Protein AF-0000000085122613 (afdb_homodimer)

Sequ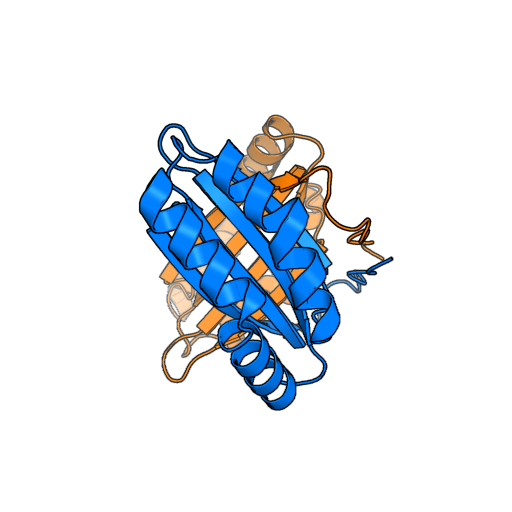ence (224 aa):
MYQLRIYKVNPEKREAFHDRFKNHAMRIMQKYEFSMVAMWESFTEHDLEFIYILDWPDIETMKIQWEAFLADQEWIDIKKKMDLDIGEPVLQVTDRILNPIEYSPISTIQVPMYQLRIYKVNPEKREAFHDRFKNHAMRIMQKYEFSMVAMWESFTEHDLEFIYILDWPDIETMKIQWEAFLADQEWIDIKKKMDLDIGEPVLQVTDRILNPIEYSPISTIQVP

Secondary structure (DSSP, 8-state):
-EEEEEEEE-GGGHHHHHHHIIIIIHHHHHHTT-EEEEEEEEE-SS-EEEEEEEE-S-HHHHHHHHHHHHT-HHHHHHHHHHHHHH---EEEEEEEEEEE-TTS---EEE--/-EEEEEEEE-GGGHHHHHHHIIIIIHHHHHHTT-EEEEEEEEE-SS-EEEEEEEE-S-HHHHHHHHHHHHT-HHHHHHHHHHHHHH---EEEEEEEEEEE-TTS---EEE--

Structure (mmCIF, N/CA/C/O backbone):
data_AF-0000000085122613-model_v1
#
loop_
_entity.id
_entity.type
_entity.pdbx_description
1 polymer 'NIPSNAP family containing protein'
#
loop_
_atom_site.group_PDB
_atom_site.id
_atom_site.type_symbol
_atom_site.label_atom_id
_atom_site.label_alt_id
_atom_site.label_comp_id
_atom_site.label_asym_id
_atom_site.label_entity_id
_atom_site.label_seq_id
_atom_site.pdbx_PDB_ins_code
_atom_site.Cartn_x
_atom_site.Cartn_y
_atom_site.Cartn_z
_atom_site.occupancy
_atom_site.B_iso_or_equiv
_atom_site.auth_seq_id
_atom_site.auth_comp_id
_atom_site.auth_asym_id
_atom_site.auth_atom_id
_atom_site.pdbx_PDB_model_num
ATOM 1 N N . MET A 1 1 ? -12.047 1.688 -9.328 1 93.06 1 MET A N 1
ATOM 2 C CA . MET A 1 1 ? -11.641 1.189 -8.016 1 93.06 1 MET A CA 1
ATOM 3 C C . MET A 1 1 ? -10.32 0.43 -8.109 1 93.06 1 MET A C 1
ATOM 5 O O . MET A 1 1 ? -10.047 -0.219 -9.117 1 93.06 1 MET A O 1
ATOM 9 N N . TYR A 1 2 ? -9.547 0.523 -7.051 1 95.75 2 TYR A N 1
ATOM 10 C CA . TYR A 1 2 ? -8.242 -0.137 -7.039 1 95.75 2 TYR A CA 1
ATOM 11 C C . TYR A 1 2 ? -8.133 -1.108 -5.871 1 95.75 2 TYR A C 1
ATOM 13 O O . TYR A 1 2 ? -8.992 -1.129 -4.988 1 95.75 2 TYR A O 1
ATOM 21 N N . GLN A 1 3 ? -7.168 -1.921 -5.98 1 97.56 3 GLN A N 1
ATOM 22 C CA . GLN A 1 3 ? -6.855 -2.865 -4.914 1 97.56 3 GLN A CA 1
ATOM 23 C C . GLN A 1 3 ? -5.355 -2.891 -4.621 1 97.56 3 GLN A C 1
ATOM 25 O O . GLN A 1 3 ? -4.543 -3.025 -5.539 1 97.56 3 GLN A O 1
ATOM 30 N N . LEU A 1 4 ? -5.016 -2.707 -3.4 1 97.81 4 LEU A N 1
ATOM 31 C CA . LEU A 1 4 ? -3.646 -2.855 -2.914 1 97.81 4 LEU A CA 1
ATOM 32 C C . LEU A 1 4 ? -3.441 -4.227 -2.279 1 97.81 4 LEU A C 1
ATOM 34 O O . LEU A 1 4 ? -4.215 -4.637 -1.41 1 97.81 4 LEU A O 1
ATOM 38 N N . ARG A 1 5 ? -2.406 -4.941 -2.744 1 98.62 5 ARG A N 1
ATOM 39 C CA . ARG A 1 5 ? -2.039 -6.215 -2.133 1 98.62 5 ARG A CA 1
ATOM 40 C C . ARG A 1 5 ? -0.598 -6.184 -1.632 1 98.62 5 ARG A C 1
ATOM 42 O O . ARG A 1 5 ? 0.302 -5.727 -2.34 1 98.62 5 ARG A O 1
ATOM 49 N N . ILE A 1 6 ? -0.451 -6.617 -0.369 1 98.44 6 ILE A N 1
ATOM 50 C CA . ILE A 1 6 ? 0.863 -6.68 0.262 1 98.44 6 ILE A CA 1
ATOM 51 C C . ILE A 1 6 ? 1.146 -8.109 0.722 1 98.44 6 ILE A C 1
ATOM 53 O O . ILE A 1 6 ? 0.405 -8.664 1.536 1 98.4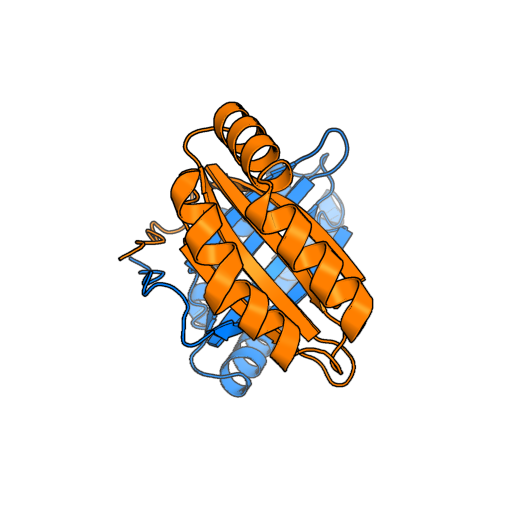4 6 ILE A O 1
ATOM 57 N N . TYR A 1 7 ? 2.223 -8.641 0.199 1 98.69 7 TYR A N 1
ATOM 58 C CA . TYR A 1 7 ? 2.658 -9.992 0.538 1 98.69 7 TYR A CA 1
ATOM 59 C C . TYR A 1 7 ? 3.914 -9.953 1.401 1 98.69 7 TYR A C 1
ATOM 61 O O . TYR A 1 7 ? 4.945 -9.422 0.986 1 98.69 7 TYR A O 1
ATOM 69 N N . LYS A 1 8 ? 3.799 -10.508 2.604 1 98.5 8 LYS A N 1
ATOM 70 C CA . LYS A 1 8 ? 5.035 -10.852 3.301 1 98.5 8 LYS A CA 1
ATOM 71 C C . LYS A 1 8 ? 5.633 -12.141 2.746 1 98.5 8 LYS A C 1
ATOM 73 O O . LYS A 1 8 ? 4.969 -13.18 2.727 1 98.5 8 LYS A O 1
ATOM 78 N N . VAL A 1 9 ? 6.832 -12.039 2.336 1 98.62 9 VAL A N 1
ATOM 79 C CA . VAL A 1 9 ? 7.477 -13.156 1.655 1 98.62 9 VAL A CA 1
ATOM 80 C C . VAL A 1 9 ? 8.688 -13.625 2.463 1 98.62 9 VAL A C 1
ATOM 82 O O . VAL A 1 9 ? 9.445 -12.812 2.992 1 98.62 9 VAL A O 1
ATOM 85 N N . ASN A 1 10 ? 8.797 -14.945 2.645 1 98.19 10 ASN A N 1
ATOM 86 C CA . ASN A 1 10 ? 10.023 -15.5 3.213 1 98.19 10 ASN A CA 1
ATOM 87 C C . ASN A 1 10 ? 11.25 -15.094 2.402 1 98.19 10 ASN A C 1
ATOM 89 O O . ASN A 1 10 ? 11.391 -15.484 1.243 1 98.19 10 ASN A O 1
ATOM 93 N N . PRO A 1 11 ? 12.125 -14.352 3.072 1 97.62 11 PRO A N 1
ATOM 94 C CA . PRO A 1 11 ? 13.266 -13.852 2.309 1 97.62 11 PRO A CA 1
ATOM 95 C C . PRO A 1 11 ? 14.102 -14.969 1.683 1 97.62 11 PRO A C 1
ATOM 97 O O . PRO A 1 11 ? 14.68 -14.781 0.609 1 97.62 11 PRO A O 1
ATOM 100 N N . GLU A 1 12 ? 14.141 -16.109 2.246 1 97.12 12 GLU A N 1
ATOM 101 C CA . GLU A 1 12 ? 14.922 -17.234 1.743 1 97.12 12 GLU A CA 1
ATOM 102 C C . GLU A 1 12 ? 14.312 -17.797 0.463 1 97.12 12 GLU A C 1
ATOM 104 O O . GLU A 1 12 ? 14.961 -18.562 -0.254 1 97.12 12 GLU A O 1
ATOM 109 N N . LYS A 1 13 ? 13.078 -17.453 0.201 1 98.06 13 LYS A N 1
ATOM 110 C CA . LYS A 1 13 ? 12.367 -18 -0.951 1 98.06 13 LYS A CA 1
ATOM 111 C C . LYS A 1 13 ? 12.031 -16.906 -1.962 1 98.06 13 LYS A C 1
ATOM 113 O O . LYS A 1 13 ? 11.109 -17.062 -2.764 1 98.06 13 LYS A O 1
ATOM 118 N N . ARG A 1 14 ? 12.719 -15.805 -1.885 1 97.44 14 ARG A N 1
ATOM 119 C CA . ARG A 1 14 ? 12.477 -14.633 -2.717 1 97.44 14 ARG A CA 1
ATOM 120 C C . ARG A 1 14 ? 12.508 -14.992 -4.195 1 97.44 14 ARG A C 1
ATOM 122 O O . ARG A 1 14 ? 11.586 -14.664 -4.941 1 97.44 14 ARG A O 1
ATOM 129 N N . GLU A 1 15 ? 13.57 -15.656 -4.637 1 97.62 15 GLU A N 1
ATOM 130 C CA . GLU A 1 15 ? 13.742 -15.969 -6.051 1 97.62 15 GLU A CA 1
ATOM 131 C C . GLU A 1 15 ? 12.625 -16.875 -6.559 1 97.62 15 GLU A C 1
ATOM 133 O O . GLU A 1 15 ? 12.07 -16.641 -7.641 1 97.62 15 GLU A O 1
ATOM 138 N N . ALA A 1 16 ? 12.273 -17.875 -5.793 1 98.12 16 ALA A N 1
ATOM 139 C CA . ALA A 1 16 ? 11.203 -18.797 -6.176 1 98.12 16 ALA A CA 1
ATOM 140 C C . ALA A 1 16 ? 9.859 -18.062 -6.258 1 98.12 16 ALA A C 1
ATOM 142 O O . ALA A 1 16 ? 9.062 -18.328 -7.156 1 98.12 16 ALA A O 1
ATOM 143 N N . PHE A 1 17 ? 9.648 -17.188 -5.293 1 98.38 17 PHE A N 1
ATOM 144 C CA . PHE A 1 17 ? 8.422 -16.391 -5.297 1 98.38 17 PHE A CA 1
ATOM 145 C C . PHE A 1 17 ? 8.312 -15.586 -6.582 1 98.38 17 PHE A C 1
ATOM 147 O O . PHE A 1 17 ? 7.277 -15.625 -7.258 1 98.38 17 PHE A O 1
ATOM 154 N N . HIS A 1 18 ? 9.367 -14.859 -6.926 1 98.06 18 HIS A N 1
ATOM 155 C CA . HIS A 1 18 ? 9.328 -14 -8.109 1 98.06 18 HIS A CA 1
ATOM 156 C C . HIS A 1 18 ? 9.219 -14.828 -9.383 1 98.06 18 HIS A C 1
ATOM 158 O O . HIS A 1 18 ? 8.539 -14.422 -10.328 1 98.06 18 HIS A O 1
ATOM 164 N N . ASP A 1 19 ? 9.867 -15.961 -9.414 1 97.75 19 ASP A N 1
ATOM 165 C CA . ASP A 1 19 ? 9.727 -16.844 -10.562 1 97.75 19 ASP A CA 1
ATOM 166 C C . ASP A 1 19 ? 8.273 -17.281 -10.75 1 97.75 19 ASP A C 1
ATOM 168 O O . ASP A 1 19 ? 7.738 -17.219 -11.859 1 97.75 19 ASP A O 1
ATOM 172 N N . ARG A 1 20 ? 7.66 -17.641 -9.672 1 98.25 20 ARG A N 1
ATOM 173 C CA . ARG A 1 20 ? 6.266 -18.062 -9.711 1 98.25 20 ARG A CA 1
ATOM 174 C C . ARG A 1 20 ? 5.359 -16.938 -10.195 1 98.25 20 ARG A C 1
ATOM 176 O O . ARG A 1 20 ? 4.469 -17.156 -11.016 1 98.25 20 ARG A O 1
ATOM 183 N N . PHE A 1 21 ? 5.57 -15.75 -9.703 1 98.06 21 PHE A N 1
ATOM 184 C CA . PHE A 1 21 ? 4.707 -14.633 -10.055 1 98.06 21 PHE A CA 1
ATOM 185 C C . PHE A 1 21 ? 4.938 -14.211 -11.508 1 98.06 21 PHE A C 1
ATOM 187 O O . PHE A 1 21 ? 3.992 -14.125 -12.289 1 98.06 21 PHE A O 1
ATOM 194 N N . LYS A 1 22 ? 6.184 -14.016 -11.875 1 96.88 22 LYS A N 1
ATOM 195 C CA . LYS A 1 22 ? 6.578 -13.508 -13.188 1 96.88 22 LYS A CA 1
ATOM 196 C C . LYS A 1 22 ? 6.188 -14.477 -14.297 1 96.88 22 LYS A C 1
ATOM 198 O O . LYS A 1 22 ? 5.609 -14.07 -15.305 1 96.88 22 LYS A O 1
ATOM 203 N N . ASN A 1 23 ? 6.367 -15.727 -14.055 1 96.88 23 ASN A N 1
ATOM 204 C CA . ASN A 1 23 ? 6.281 -16.688 -15.156 1 96.88 23 ASN A CA 1
ATOM 205 C C . ASN A 1 23 ? 4.953 -17.438 -15.141 1 96.88 23 ASN A C 1
ATOM 207 O O . ASN A 1 23 ? 4.594 -18.094 -16.125 1 96.88 23 ASN A O 1
ATOM 211 N N . HIS A 1 24 ? 4.195 -17.328 -14.031 1 97.5 24 HIS A N 1
ATOM 212 C CA . HIS A 1 24 ? 2.984 -18.141 -13.945 1 97.5 24 HIS A CA 1
ATOM 213 C C . HIS A 1 24 ? 1.786 -17.297 -13.523 1 97.5 24 HIS A C 1
ATOM 215 O O . HIS A 1 24 ? 0.822 -17.156 -14.281 1 97.5 24 HIS A O 1
ATOM 221 N N . ALA A 1 25 ? 1.865 -16.672 -12.344 1 97.56 25 ALA A N 1
ATOM 222 C CA . ALA A 1 25 ? 0.713 -15.969 -11.789 1 97.56 25 ALA A CA 1
ATOM 223 C C . ALA A 1 25 ? 0.236 -14.875 -12.742 1 97.56 25 ALA A C 1
ATOM 225 O O . ALA A 1 25 ? -0.958 -14.773 -13.031 1 97.56 25 ALA A O 1
ATOM 226 N N . MET A 1 26 ? 1.151 -14.102 -13.266 1 96.25 26 MET A N 1
ATOM 227 C CA . MET A 1 26 ? 0.788 -12.969 -14.109 1 96.25 26 MET A CA 1
ATOM 228 C C . MET A 1 26 ? 0.065 -13.43 -15.367 1 96.25 26 MET A C 1
ATOM 230 O O . MET A 1 26 ? -0.918 -12.812 -15.781 1 96.25 26 MET A O 1
ATOM 234 N N . ARG A 1 27 ? 0.58 -14.5 -15.992 1 96.31 27 ARG A N 1
ATOM 235 C CA . ARG A 1 27 ? -0.056 -15.039 -17.188 1 96.31 27 ARG A CA 1
ATOM 236 C C . ARG A 1 27 ? -1.475 -15.516 -16.891 1 96.31 27 ARG A C 1
ATOM 238 O O . ARG A 1 27 ? -2.398 -15.25 -17.656 1 96.31 27 ARG A O 1
ATOM 245 N N . ILE A 1 28 ? -1.631 -16.188 -15.812 1 98.31 28 ILE A N 1
ATOM 246 C CA . ILE A 1 28 ? -2.941 -16.719 -15.453 1 98.31 28 ILE A CA 1
ATOM 247 C C . ILE A 1 28 ? -3.869 -15.57 -15.055 1 98.31 28 ILE A C 1
ATOM 249 O O . ILE A 1 28 ? -5.059 -15.586 -15.383 1 98.31 28 ILE A O 1
ATOM 253 N N . MET A 1 29 ? -3.406 -14.547 -14.305 1 97.94 29 MET A N 1
ATOM 254 C CA . MET A 1 29 ? -4.168 -13.359 -13.945 1 97.94 29 MET A CA 1
ATOM 255 C C . MET A 1 29 ? -4.711 -12.656 -15.188 1 97.94 29 MET A C 1
ATOM 257 O O . MET A 1 29 ? -5.828 -12.141 -15.172 1 97.94 29 MET A O 1
ATOM 261 N N . GLN A 1 30 ? -3.949 -12.664 -16.219 1 95.56 30 GLN A N 1
ATOM 262 C CA . GLN A 1 30 ? -4.379 -12.031 -17.453 1 95.56 30 GLN A CA 1
ATOM 263 C C . GLN A 1 30 ? -5.617 -12.727 -18.031 1 95.56 30 GLN A C 1
ATOM 265 O O . GLN A 1 30 ? -6.504 -12.07 -18.578 1 95.56 30 GLN A O 1
ATOM 270 N N . LYS A 1 31 ? -5.719 -14.047 -17.906 1 97.12 31 LYS A N 1
ATOM 271 C CA . LYS A 1 31 ? -6.883 -14.805 -18.359 1 97.12 31 LYS A CA 1
ATOM 272 C C . LYS A 1 31 ? -8.156 -14.32 -17.672 1 97.12 31 LYS A C 1
ATOM 274 O O . LYS A 1 31 ? -9.25 -14.406 -18.25 1 97.12 31 LYS A O 1
ATOM 279 N N . TYR A 1 32 ? -7.926 -13.773 -16.516 1 97.94 32 TYR A N 1
ATOM 280 C CA . TYR A 1 32 ? -9.086 -13.367 -15.734 1 97.94 32 TYR A CA 1
ATOM 281 C C . TYR A 1 32 ? -9.148 -11.852 -15.602 1 97.94 32 TYR A C 1
ATOM 283 O O . TYR A 1 32 ? -9.664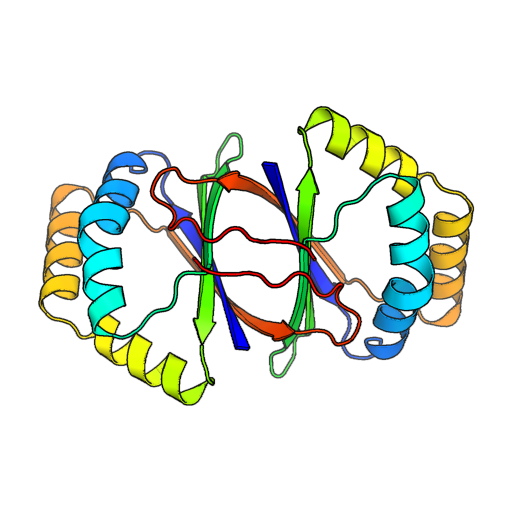 -11.328 -14.617 1 97.94 32 TYR A O 1
ATOM 291 N N . GLU A 1 33 ? -8.477 -11.156 -16.391 1 96.25 33 GLU A N 1
ATOM 292 C CA . GLU A 1 33 ? -8.617 -9.727 -16.641 1 96.25 33 GLU A CA 1
ATOM 293 C C . GLU A 1 33 ? -8.125 -8.906 -15.461 1 96.25 33 GLU A C 1
ATOM 295 O O . GLU A 1 33 ? -8.727 -7.887 -15.117 1 96.25 33 GLU A O 1
ATOM 300 N N . PHE A 1 34 ? -7.234 -9.453 -14.805 1 97.25 34 PHE A N 1
ATOM 301 C CA . PHE A 1 34 ? -6.531 -8.609 -13.836 1 97.25 34 PHE A CA 1
ATOM 302 C C . PHE A 1 34 ? -5.801 -7.473 -14.547 1 97.25 34 PHE A C 1
ATOM 304 O O . PHE A 1 34 ? -5.105 -7.695 -15.539 1 97.25 34 PHE A O 1
ATOM 311 N N . SER A 1 35 ? -6.012 -6.285 -14.078 1 94.38 35 SER A N 1
ATOM 312 C CA . SER A 1 35 ? -5.312 -5.121 -14.609 1 94.38 35 SER A CA 1
ATOM 313 C C . SER A 1 35 ? -4.242 -4.629 -13.641 1 94.38 35 SER A C 1
ATOM 315 O O . SER A 1 35 ? -4.551 -3.939 -12.664 1 94.38 35 SER A O 1
ATOM 317 N N . MET A 1 36 ? -3.018 -5.039 -13.914 1 94.31 36 MET A N 1
ATOM 318 C CA . MET A 1 36 ? -1.883 -4.684 -13.062 1 94.31 36 MET A CA 1
ATOM 319 C C . MET A 1 36 ? -1.469 -3.232 -13.289 1 94.31 36 MET A C 1
ATOM 321 O O . MET A 1 36 ? -1.169 -2.836 -14.414 1 94.31 36 MET A O 1
ATOM 325 N N . VAL A 1 37 ? -1.438 -2.504 -12.195 1 91.75 37 VAL A N 1
ATOM 326 C CA . VAL A 1 37 ? -1.085 -1.092 -12.273 1 91.75 37 VAL A CA 1
ATOM 327 C C . VAL A 1 37 ? 0.407 -0.916 -12.008 1 91.75 37 VAL A C 1
ATOM 329 O O . VAL A 1 37 ? 1.105 -0.233 -12.758 1 91.75 37 VAL A O 1
ATOM 332 N N . ALA A 1 38 ? 0.864 -1.556 -10.961 1 92.38 38 ALA A N 1
ATOM 333 C CA . ALA A 1 38 ? 2.262 -1.436 -10.562 1 92.38 38 ALA A CA 1
ATOM 334 C C . ALA A 1 38 ? 2.643 -2.531 -9.57 1 92.38 38 ALA A C 1
ATOM 336 O O . ALA A 1 38 ? 1.777 -3.098 -8.898 1 92.38 38 ALA A O 1
ATOM 337 N N . MET A 1 39 ? 3.922 -2.797 -9.555 1 95.94 39 MET A N 1
ATOM 338 C CA . MET A 1 39 ? 4.484 -3.773 -8.617 1 95.94 39 MET A CA 1
ATOM 339 C C . MET A 1 39 ? 5.781 -3.256 -8.008 1 95.94 39 MET A C 1
ATOM 341 O O . MET A 1 39 ? 6.602 -2.654 -8.703 1 95.94 39 MET A O 1
ATOM 345 N N . TRP A 1 40 ? 5.961 -3.596 -6.734 1 96.25 40 TRP A N 1
ATOM 346 C CA . TRP A 1 40 ? 7.168 -3.188 -6.023 1 96.25 40 TRP A CA 1
ATOM 347 C C . TRP A 1 40 ? 7.621 -4.27 -5.047 1 96.25 40 TRP A C 1
ATOM 349 O O . TRP A 1 40 ? 6.852 -5.172 -4.715 1 96.25 40 TRP A O 1
ATOM 359 N N . GLU A 1 41 ? 8.844 -4.148 -4.652 1 97 41 GLU A N 1
ATOM 360 C CA . GLU A 1 41 ? 9.344 -4.805 -3.447 1 97 41 GLU A CA 1
ATOM 361 C C . GLU A 1 41 ? 9.672 -3.783 -2.361 1 97 41 GLU A C 1
ATOM 363 O O . GLU A 1 41 ? 10.07 -2.658 -2.658 1 97 41 GLU A O 1
ATOM 368 N N . SER A 1 42 ? 9.422 -4.191 -1.225 1 97.62 42 SER A N 1
ATOM 369 C CA . SER A 1 42 ? 9.883 -3.459 -0.047 1 97.62 42 SER A CA 1
ATOM 370 C C . SER A 1 42 ? 10.68 -4.363 0.889 1 97.62 42 SER A C 1
ATOM 372 O O . SER A 1 42 ? 10.281 -5.5 1.148 1 97.62 42 SER A O 1
ATOM 374 N N . PHE A 1 43 ? 11.844 -3.918 1.335 1 93.94 43 PHE A N 1
ATOM 375 C CA . PHE A 1 43 ? 12.617 -4.789 2.219 1 93.94 43 PHE A CA 1
ATOM 376 C C . PHE A 1 43 ? 13.25 -3.986 3.352 1 93.94 43 PHE A C 1
ATOM 378 O O . PHE A 1 43 ? 13.562 -2.807 3.184 1 93.94 43 PHE A O 1
ATOM 385 N N . THR A 1 44 ? 13.164 -4.547 4.488 1 91.12 44 THR A N 1
ATOM 386 C CA . THR A 1 44 ? 13.977 -4.141 5.633 1 91.12 44 THR A CA 1
ATOM 387 C C . THR A 1 44 ? 15.055 -5.18 5.922 1 91.12 44 THR A C 1
ATOM 389 O O . THR A 1 44 ? 15.266 -6.102 5.133 1 91.12 44 THR A O 1
ATOM 392 N N . GLU A 1 45 ? 15.797 -4.93 7 1 88.75 45 GLU A N 1
ATOM 393 C CA . GLU A 1 45 ? 16.859 -5.859 7.375 1 88.75 45 GLU A CA 1
ATOM 394 C C . GLU A 1 45 ? 16.312 -7.277 7.531 1 88.75 45 GLU A C 1
ATOM 396 O O . GLU A 1 45 ? 17 -8.25 7.203 1 88.75 45 GLU A O 1
ATOM 401 N N . HIS A 1 46 ? 15.023 -7.445 7.887 1 90.5 46 HIS A N 1
ATOM 402 C CA . HIS A 1 46 ? 14.562 -8.789 8.227 1 90.5 46 HIS A CA 1
ATOM 403 C C . HIS A 1 46 ? 13.305 -9.148 7.449 1 90.5 46 HIS A C 1
ATOM 405 O O . HIS A 1 46 ? 12.852 -10.297 7.496 1 90.5 46 HIS A O 1
ATOM 411 N N . ASP A 1 47 ? 12.82 -8.148 6.684 1 96.06 47 ASP A N 1
ATOM 412 C CA . ASP A 1 47 ? 11.523 -8.422 6.086 1 96.06 47 ASP A CA 1
ATOM 413 C C . ASP A 1 47 ? 11.547 -8.172 4.582 1 96.06 47 ASP A C 1
ATOM 415 O O . ASP A 1 47 ? 12.281 -7.305 4.102 1 96.06 47 ASP A O 1
ATOM 419 N N . LEU A 1 48 ? 10.828 -8.938 3.871 1 98.25 48 LEU A N 1
ATOM 420 C CA . LEU A 1 48 ? 10.594 -8.773 2.441 1 98.25 48 LEU A CA 1
ATOM 421 C C . LEU A 1 48 ? 9.102 -8.727 2.131 1 98.25 48 LEU A C 1
ATOM 423 O O . LEU A 1 48 ? 8.352 -9.602 2.566 1 98.25 48 LEU A O 1
ATOM 427 N N . GLU A 1 49 ? 8.758 -7.699 1.473 1 98.62 49 GLU A N 1
ATOM 428 C CA . GLU A 1 49 ? 7.371 -7.617 1.034 1 98.62 49 GLU A CA 1
ATOM 429 C C . GLU A 1 49 ? 7.277 -7.426 -0.477 1 98.62 49 GLU A C 1
ATOM 431 O O . GLU A 1 49 ? 8.117 -6.746 -1.075 1 98.62 49 GLU A O 1
ATOM 436 N N . PHE A 1 50 ? 6.371 -8.07 -1.106 1 98.5 50 PHE A N 1
ATOM 437 C CA . PHE A 1 50 ? 5.922 -7.859 -2.477 1 98.5 50 PHE A CA 1
ATOM 438 C C . PHE A 1 50 ? 4.586 -7.129 -2.502 1 98.5 50 PHE A C 1
ATOM 440 O O . PHE A 1 50 ? 3.641 -7.527 -1.815 1 98.5 50 PHE A O 1
ATOM 447 N N . ILE A 1 51 ? 4.531 -6.027 -3.238 1 97.94 51 ILE A N 1
ATOM 448 C CA . ILE A 1 51 ? 3.385 -5.129 -3.209 1 97.94 51 ILE A CA 1
ATOM 449 C C . ILE A 1 51 ? 2.922 -4.836 -4.637 1 97.94 51 ILE A C 1
ATOM 451 O O . ILE A 1 51 ? 3.742 -4.59 -5.523 1 97.94 51 ILE A O 1
ATOM 455 N N . TYR A 1 52 ? 1.595 -4.852 -4.84 1 96.75 52 TYR A N 1
ATOM 456 C CA . TYR A 1 52 ? 1.136 -4.414 -6.152 1 96.75 52 TYR A CA 1
ATOM 457 C C . TYR A 1 52 ? -0.262 -3.812 -6.07 1 96.75 52 TYR A C 1
ATOM 459 O O . TYR A 1 52 ? -0.958 -3.98 -5.066 1 96.75 52 TYR A O 1
ATOM 467 N N . ILE A 1 53 ? -0.612 -3.078 -7.086 1 95.81 53 ILE A N 1
ATOM 468 C CA . ILE A 1 53 ? -1.926 -2.455 -7.215 1 95.81 53 ILE A CA 1
ATOM 469 C C . ILE A 1 53 ? -2.619 -2.967 -8.477 1 95.81 53 ILE A C 1
ATOM 471 O O . ILE A 1 53 ? -1.993 -3.082 -9.531 1 95.81 53 ILE A O 1
ATOM 475 N N . LEU A 1 54 ? -3.871 -3.289 -8.273 1 95.88 54 LEU A N 1
ATOM 476 C CA . LEU A 1 54 ? -4.738 -3.672 -9.383 1 95.88 54 LEU A CA 1
ATOM 477 C C . LEU A 1 54 ? -5.805 -2.611 -9.625 1 95.88 54 LEU A C 1
ATOM 479 O O . LEU A 1 54 ? -6.258 -1.952 -8.688 1 95.88 54 LEU A O 1
ATOM 483 N N . ASP A 1 55 ? -6.191 -2.479 -10.867 1 94.62 55 ASP A N 1
ATOM 484 C CA . ASP A 1 55 ? -7.34 -1.679 -11.281 1 94.62 55 ASP A CA 1
ATOM 485 C C . ASP A 1 55 ? -8.539 -2.564 -11.602 1 94.62 55 ASP A C 1
ATOM 487 O O . ASP A 1 55 ? -8.414 -3.562 -12.312 1 94.62 55 ASP A O 1
ATOM 491 N N . TRP A 1 56 ? -9.68 -2.287 -11 1 96.31 56 TRP A N 1
ATOM 492 C CA . TRP A 1 56 ? -10.914 -3.035 -11.219 1 96.31 56 TRP A CA 1
ATOM 493 C C . TRP A 1 56 ? -12.055 -2.1 -11.594 1 96.31 56 TRP A C 1
ATOM 495 O O . TRP A 1 56 ? -12.156 -0.992 -11.062 1 96.31 56 TRP A O 1
ATOM 505 N N . PRO A 1 57 ? -12.93 -2.592 -12.469 1 97.19 57 PRO A N 1
ATOM 506 C CA . PRO A 1 57 ? -14.086 -1.74 -12.766 1 97.19 57 PRO A CA 1
ATOM 507 C C . PRO A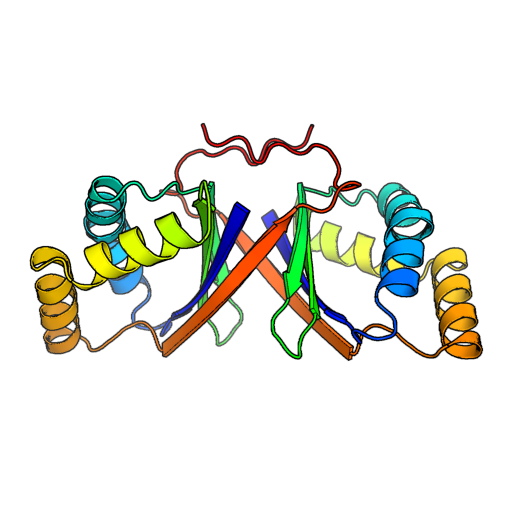 1 57 ? -15.039 -1.597 -11.578 1 97.19 57 PRO A C 1
ATOM 509 O O . PRO A 1 57 ? -15.703 -0.565 -11.438 1 97.19 57 PRO A O 1
ATOM 512 N N . ASP A 1 58 ? -15.164 -2.674 -10.758 1 96.75 58 ASP A N 1
ATOM 513 C CA . ASP A 1 58 ? -16.016 -2.666 -9.578 1 96.75 58 ASP A CA 1
ATOM 514 C C . ASP A 1 58 ? -15.688 -3.84 -8.656 1 96.75 58 ASP A C 1
ATOM 516 O O . ASP A 1 58 ? -14.938 -4.742 -9.031 1 96.75 58 ASP A O 1
ATOM 520 N N . ILE A 1 59 ? -16.266 -3.828 -7.496 1 96.19 59 ILE A N 1
ATOM 521 C CA . ILE A 1 59 ? -15.961 -4.809 -6.457 1 96.19 59 ILE A CA 1
ATOM 522 C C . ILE A 1 59 ? -16.484 -6.18 -6.871 1 96.19 59 ILE A C 1
ATOM 524 O O . ILE A 1 59 ? -15.852 -7.203 -6.598 1 96.19 59 ILE A O 1
ATOM 528 N N . GLU A 1 60 ? -17.641 -6.215 -7.453 1 97.88 60 GLU A N 1
ATOM 529 C CA . GLU A 1 60 ? -18.234 -7.484 -7.867 1 97.88 60 GLU A CA 1
ATOM 530 C C . GLU A 1 60 ? -17.328 -8.203 -8.867 1 97.88 60 GLU A C 1
ATOM 532 O O . GLU A 1 60 ? -17.047 -9.398 -8.719 1 97.88 60 GLU A O 1
ATOM 537 N N . THR A 1 61 ? -16.891 -7.484 -9.891 1 98.38 61 THR A N 1
ATOM 538 C CA . THR A 1 61 ? -15.977 -8.062 -10.875 1 98.38 61 THR A CA 1
ATOM 539 C C . THR A 1 61 ? -14.688 -8.539 -10.203 1 98.38 61 THR A C 1
ATOM 541 O O . THR A 1 61 ? -14.188 -9.625 -10.508 1 98.38 61 THR A O 1
ATOM 544 N N . MET A 1 62 ? -14.164 -7.73 -9.305 1 98.38 62 MET A N 1
ATOM 545 C CA . MET A 1 62 ? -12.969 -8.117 -8.562 1 98.38 62 MET A CA 1
ATOM 546 C C . MET A 1 62 ? -13.164 -9.469 -7.883 1 98.38 62 MET A C 1
ATOM 548 O O . MET A 1 62 ? -12.328 -10.359 -8.023 1 98.38 62 MET A O 1
ATOM 552 N N . LYS A 1 63 ? -14.234 -9.594 -7.168 1 98.25 63 LYS A N 1
ATOM 553 C CA . LYS A 1 63 ? -14.492 -10.812 -6.41 1 98.25 63 LYS A CA 1
ATOM 554 C C . LYS A 1 63 ? -14.625 -12.016 -7.336 1 98.25 63 LYS A C 1
ATOM 556 O O . LYS A 1 63 ? -14.07 -13.078 -7.062 1 98.25 63 LYS A O 1
ATOM 561 N N . ILE A 1 64 ? -15.328 -11.867 -8.422 1 98.56 64 ILE A N 1
ATOM 562 C CA . ILE A 1 64 ? -15.57 -12.945 -9.375 1 98.56 64 ILE A CA 1
ATOM 563 C C . ILE A 1 64 ? -14.25 -13.391 -10 1 98.56 64 ILE A C 1
ATOM 565 O O . ILE A 1 64 ? -13.969 -14.594 -10.086 1 98.56 64 ILE A O 1
ATOM 569 N N . GLN A 1 65 ? -13.461 -12.414 -10.398 1 98.69 65 GLN A N 1
ATOM 570 C CA . GLN A 1 65 ? -12.219 -12.734 -11.086 1 98.69 65 GLN A CA 1
ATOM 571 C C . GLN A 1 65 ? -11.203 -13.359 -10.125 1 98.69 65 GLN A C 1
ATOM 573 O O . GLN A 1 65 ? -10.461 -14.266 -10.508 1 98.69 65 GLN A O 1
ATOM 578 N N . TRP A 1 66 ? -11.18 -12.852 -8.891 1 98.69 66 TRP A N 1
ATOM 579 C CA . TRP A 1 66 ? -10.32 -13.484 -7.891 1 98.69 66 TRP A CA 1
ATOM 580 C C . TRP A 1 66 ? -10.742 -14.93 -7.645 1 98.69 66 TRP A C 1
ATOM 582 O O . TRP A 1 66 ? -9.898 -15.82 -7.559 1 98.69 66 TRP A O 1
ATOM 592 N N . GLU A 1 67 ? -11.977 -15.148 -7.445 1 98.69 67 GLU A N 1
ATOM 593 C CA . GLU A 1 67 ? -12.484 -16.5 -7.23 1 98.69 67 GLU A CA 1
ATOM 594 C C . GLU A 1 67 ? -12.109 -17.422 -8.391 1 98.69 67 GLU A C 1
ATOM 596 O O . GLU A 1 67 ? -11.68 -18.562 -8.172 1 98.69 67 GLU A O 1
ATOM 601 N N . ALA A 1 68 ? -12.281 -16.969 -9.594 1 98.75 68 ALA A N 1
ATOM 602 C CA . ALA A 1 68 ? -11.93 -17.734 -10.781 1 98.75 68 ALA A CA 1
ATOM 603 C C . ALA A 1 68 ? -10.438 -18.047 -10.82 1 98.75 68 ALA A C 1
ATOM 605 O O . ALA A 1 68 ? -10.031 -19.172 -11.117 1 98.75 68 ALA A O 1
ATOM 606 N N . PHE A 1 69 ? -9.617 -17.047 -10.531 1 98.81 69 PHE A N 1
ATOM 607 C CA . PHE A 1 69 ? -8.164 -17.219 -10.516 1 98.81 69 PHE A CA 1
ATOM 608 C C . PHE A 1 69 ? -7.758 -18.281 -9.492 1 98.81 69 PHE A C 1
ATOM 610 O O . PHE A 1 69 ? -6.965 -19.172 -9.797 1 98.81 69 PHE A O 1
ATOM 617 N N . LEU A 1 70 ? -8.312 -18.172 -8.273 1 98.25 70 LEU A N 1
ATOM 618 C CA . LEU A 1 70 ? -7.926 -19.062 -7.188 1 98.25 70 LEU A CA 1
ATOM 619 C C . LEU A 1 70 ? -8.391 -20.484 -7.473 1 98.25 70 LEU A C 1
ATOM 621 O O . LEU A 1 70 ? -7.805 -21.453 -6.965 1 98.25 70 LEU A O 1
ATOM 625 N N . ALA A 1 71 ? -9.406 -20.625 -8.336 1 98.5 71 ALA A N 1
ATOM 626 C CA . ALA A 1 71 ? -9.961 -21.938 -8.672 1 98.5 71 ALA A CA 1
ATOM 627 C C . ALA A 1 71 ? -9.297 -22.5 -9.93 1 98.5 71 ALA A C 1
ATOM 629 O O . ALA A 1 71 ? -9.594 -23.625 -10.344 1 98.5 71 ALA A O 1
ATOM 630 N N . ASP A 1 72 ? -8.422 -21.781 -10.594 1 98.69 72 ASP A N 1
ATOM 631 C CA . ASP A 1 72 ? -7.742 -22.234 -11.805 1 98.69 72 ASP A CA 1
ATOM 632 C C . ASP A 1 72 ? -6.844 -23.438 -11.516 1 98.69 72 ASP A C 1
ATOM 634 O O . ASP A 1 72 ? -5.953 -23.359 -10.664 1 98.69 72 ASP A O 1
ATOM 638 N N . GLN A 1 73 ? -7.062 -24.484 -12.266 1 98.69 73 GLN A N 1
ATOM 639 C CA . GLN A 1 73 ? -6.359 -25.734 -11.984 1 98.69 73 GLN A CA 1
ATOM 640 C C . GLN A 1 73 ? -4.855 -25.578 -12.188 1 98.69 73 GLN A C 1
ATOM 642 O O . GLN A 1 73 ? -4.059 -26.172 -11.461 1 98.69 73 GLN A O 1
ATOM 647 N N . GLU A 1 74 ? -4.488 -24.844 -13.242 1 98.69 74 GLU A N 1
ATOM 648 C CA . GLU A 1 74 ? -3.061 -24.609 -13.438 1 98.69 74 GLU A CA 1
ATOM 649 C C . GLU A 1 74 ? -2.447 -23.906 -12.234 1 98.69 74 GLU A C 1
ATOM 651 O O . GLU A 1 74 ? -1.367 -24.281 -11.773 1 98.69 74 GLU A O 1
ATOM 656 N N . TRP A 1 75 ? -3.135 -22.891 -11.672 1 98.62 75 TRP A N 1
ATOM 657 C CA . TRP A 1 75 ? -2.652 -22.141 -10.508 1 98.62 75 TRP A CA 1
ATOM 658 C C . TRP A 1 75 ? -2.549 -23.062 -9.289 1 98.62 75 TRP A C 1
ATOM 660 O O . TRP A 1 75 ? -1.53 -23.062 -8.594 1 98.62 75 TRP A O 1
ATOM 670 N N . ILE A 1 76 ? -3.564 -23.859 -9.055 1 98.69 76 ILE A N 1
ATOM 671 C CA . ILE A 1 76 ? -3.602 -24.766 -7.918 1 98.69 76 ILE A CA 1
ATOM 672 C C . ILE A 1 76 ? -2.428 -25.734 -7.996 1 98.69 76 ILE A C 1
ATOM 674 O O . ILE A 1 76 ? -1.742 -25.984 -7 1 98.69 76 ILE A O 1
ATOM 678 N N . ASP A 1 77 ? -2.162 -26.25 -9.156 1 98.62 77 ASP A N 1
ATOM 679 C CA . ASP A 1 77 ? -1.089 -27.219 -9.352 1 98.62 77 ASP A CA 1
ATOM 680 C C . ASP A 1 77 ? 0.278 -26.578 -9.117 1 98.62 77 ASP A C 1
ATOM 682 O O . ASP A 1 77 ? 1.159 -27.188 -8.508 1 98.62 77 ASP A O 1
ATOM 686 N N . ILE A 1 78 ? 0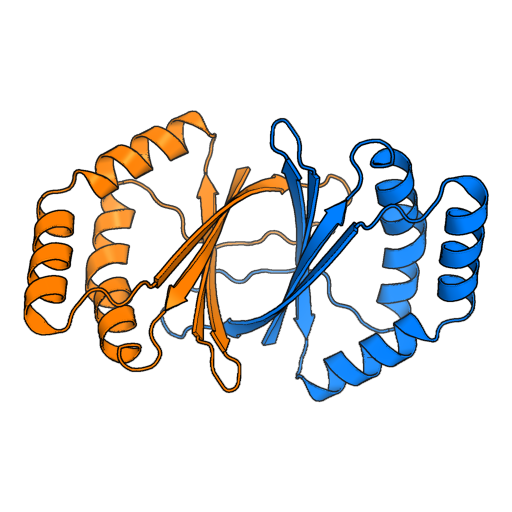.48 -25.422 -9.625 1 98.38 78 ILE A N 1
ATOM 687 C CA . ILE A 1 78 ? 1.739 -24.703 -9.469 1 98.38 78 ILE A CA 1
ATOM 688 C C . ILE A 1 78 ? 2.012 -24.469 -7.984 1 98.38 78 ILE A C 1
ATOM 690 O O . ILE A 1 78 ? 3.121 -24.703 -7.5 1 98.38 78 ILE A O 1
ATOM 694 N N . LYS A 1 79 ? 0.972 -23.953 -7.277 1 98.12 79 LYS A N 1
ATOM 695 C CA . LYS A 1 79 ? 1.132 -23.688 -5.852 1 98.12 79 LYS A CA 1
ATOM 696 C C . LYS A 1 79 ? 1.438 -24.969 -5.082 1 98.12 79 LYS A C 1
ATOM 698 O O . LYS A 1 79 ? 2.305 -24.984 -4.203 1 98.12 79 LYS A O 1
ATOM 703 N N . LYS A 1 80 ? 0.737 -26.031 -5.387 1 98.06 80 LYS A N 1
ATOM 704 C CA . LYS A 1 80 ? 0.933 -27.312 -4.727 1 98.06 80 LYS A CA 1
ATOM 705 C C . LYS A 1 80 ? 2.346 -27.844 -4.961 1 98.06 80 LYS A C 1
ATOM 707 O O . LYS A 1 80 ? 3.008 -28.297 -4.023 1 98.06 80 LYS A O 1
ATOM 712 N N . LYS A 1 81 ? 2.783 -27.812 -6.176 1 97.88 81 LYS A N 1
ATOM 713 C CA . LYS A 1 81 ? 4.125 -28.297 -6.512 1 97.88 81 LYS A CA 1
ATOM 714 C C . LYS A 1 81 ? 5.191 -27.484 -5.77 1 97.88 81 LYS A C 1
ATOM 716 O O . LYS A 1 81 ? 6.137 -28.062 -5.227 1 97.88 81 LYS A O 1
ATOM 721 N N . MET A 1 82 ? 5.043 -26.172 -5.738 1 97.19 82 MET A N 1
ATOM 722 C CA . MET A 1 82 ? 6.008 -25.328 -5.039 1 97.19 82 MET A CA 1
ATOM 723 C C . MET A 1 82 ? 6.039 -25.672 -3.549 1 97.19 82 MET A C 1
ATOM 725 O O . MET A 1 82 ? 7.109 -25.781 -2.957 1 97.19 82 MET A O 1
ATOM 729 N N . ASP A 1 83 ? 4.867 -25.781 -3.027 1 97.19 83 ASP A N 1
ATOM 730 C CA . ASP A 1 83 ? 4.766 -26.078 -1.602 1 97.19 83 ASP A CA 1
ATOM 731 C C . ASP A 1 83 ? 5.465 -27.391 -1.262 1 97.19 83 ASP A C 1
ATOM 733 O O . ASP A 1 83 ? 6.152 -27.484 -0.242 1 97.19 83 ASP A O 1
ATOM 737 N N . LEU A 1 84 ? 5.355 -28.359 -2.127 1 97.44 84 LEU A N 1
ATOM 738 C CA . LEU A 1 84 ? 5.977 -29.672 -1.931 1 97.44 84 LEU A CA 1
ATOM 739 C C . LEU A 1 84 ? 7.492 -29.578 -2.08 1 97.44 84 LEU A C 1
ATOM 741 O O . LEU A 1 84 ? 8.234 -30.234 -1.353 1 97.44 84 LEU A O 1
ATOM 745 N N . ASP A 1 85 ? 7.918 -28.734 -2.979 1 97.69 85 ASP A N 1
ATOM 746 C CA . ASP A 1 85 ? 9.336 -28.656 -3.307 1 97.69 85 ASP A CA 1
ATOM 747 C C . ASP A 1 85 ? 10.094 -27.828 -2.275 1 97.69 85 ASP A C 1
ATOM 749 O O . ASP A 1 85 ? 11.109 -28.266 -1.738 1 97.69 85 ASP A O 1
ATOM 753 N N . ILE A 1 86 ? 9.594 -26.625 -1.89 1 97.88 86 ILE A N 1
ATOM 754 C CA . ILE A 1 86 ? 10.406 -25.734 -1.075 1 97.88 86 ILE A CA 1
ATOM 755 C C . ILE A 1 86 ? 9.547 -25.125 0.031 1 97.88 86 ILE A C 1
ATOM 757 O O . ILE A 1 86 ? 10.047 -24.344 0.854 1 97.88 86 ILE A O 1
ATOM 761 N N . GLY A 1 87 ? 8.25 -25.406 0.108 1 98.19 87 GLY A N 1
ATOM 762 C CA . GLY A 1 87 ? 7.352 -24.766 1.059 1 98.19 87 GLY A CA 1
ATOM 763 C C . GLY A 1 87 ? 6.75 -23.469 0.54 1 98.19 87 GLY A C 1
ATOM 764 O O . GLY A 1 87 ? 7.285 -22.859 -0.39 1 98.19 87 GLY A O 1
ATOM 765 N N . GLU A 1 88 ? 5.668 -22.984 1.128 1 98.19 88 GLU A N 1
ATOM 766 C CA . GLU A 1 88 ? 4.98 -21.75 0.735 1 98.19 88 GLU A CA 1
ATOM 767 C C . GLU A 1 88 ? 5.844 -20.531 1.011 1 98.19 88 GLU A C 1
ATOM 769 O O . GLU A 1 88 ? 6.266 -20.297 2.146 1 98.19 88 GLU A O 1
ATOM 774 N N . PRO A 1 89 ? 6.07 -19.766 -0.033 1 98.5 89 PRO A N 1
ATOM 775 C CA . PRO A 1 89 ? 6.918 -18.594 0.171 1 98.5 89 PRO A CA 1
ATOM 776 C C . PRO A 1 89 ? 6.172 -17.438 0.834 1 98.5 89 PRO A C 1
ATOM 778 O O . PRO A 1 89 ? 6.797 -16.562 1.447 1 98.5 89 PRO A O 1
ATOM 781 N N . VAL A 1 90 ? 4.91 -17.359 0.669 1 98.5 90 VAL A N 1
ATOM 782 C CA . VAL A 1 90 ? 4.094 -16.281 1.188 1 98.5 90 VAL A CA 1
ATOM 783 C C . VAL A 1 90 ? 3.73 -16.547 2.646 1 98.5 90 VAL A C 1
ATOM 785 O O . VAL A 1 90 ? 3.15 -17.594 2.963 1 98.5 90 VAL A O 1
ATOM 788 N N . LEU A 1 91 ? 4.055 -15.633 3.502 1 98.12 91 LEU A N 1
ATOM 789 C CA . LEU A 1 91 ? 3.814 -15.766 4.934 1 98.12 91 LEU A CA 1
ATOM 790 C C . LEU A 1 91 ? 2.488 -15.117 5.324 1 98.12 91 LEU A C 1
ATOM 792 O O . LEU A 1 91 ? 1.811 -15.586 6.242 1 98.12 91 LEU A O 1
ATOM 796 N N . GLN A 1 92 ? 2.188 -14.039 4.699 1 98.19 92 GLN A N 1
ATOM 797 C CA . GLN A 1 92 ? 0.985 -13.266 4.988 1 98.19 92 GLN A CA 1
ATOM 798 C C . GLN A 1 92 ? 0.583 -12.406 3.791 1 98.19 92 GLN A C 1
ATOM 800 O O . GLN A 1 92 ? 1.443 -11.875 3.086 1 98.19 92 GLN A O 1
ATOM 805 N N . VAL A 1 93 ? -0.681 -12.258 3.564 1 98.19 93 VAL A N 1
ATOM 806 C CA . VAL A 1 93 ? -1.204 -11.367 2.535 1 98.19 93 VAL A CA 1
ATOM 807 C C . VAL A 1 93 ? -2.227 -10.414 3.15 1 98.19 93 VAL A C 1
ATOM 809 O O . VAL A 1 93 ? -3.08 -10.828 3.938 1 98.19 93 VAL A O 1
ATOM 812 N N . THR A 1 94 ? -2.129 -9.148 2.855 1 96.81 94 THR A N 1
ATOM 813 C CA . THR A 1 94 ? -3.154 -8.164 3.201 1 96.81 94 THR A CA 1
ATOM 814 C C . THR A 1 94 ? -3.609 -7.398 1.963 1 96.81 94 THR A C 1
ATOM 816 O O . THR A 1 94 ? -2.834 -7.207 1.024 1 96.81 94 THR A O 1
ATOM 819 N N . ASP A 1 95 ? -4.844 -7.102 1.978 1 97.06 95 ASP A N 1
ATOM 820 C CA . ASP A 1 95 ? -5.344 -6.336 0.842 1 97.06 95 ASP A CA 1
ATOM 821 C C . ASP A 1 95 ? -6.23 -5.184 1.308 1 97.06 95 ASP A C 1
ATOM 823 O O . ASP A 1 95 ? -6.73 -5.191 2.436 1 97.06 95 ASP A O 1
ATOM 827 N N . ARG A 1 96 ? -6.312 -4.176 0.464 1 97.31 96 ARG A N 1
ATOM 828 C CA . ARG A 1 96 ? -7.195 -3.023 0.613 1 97.31 96 ARG A CA 1
ATOM 829 C C . ARG A 1 96 ? -7.949 -2.742 -0.681 1 97.31 96 ARG A C 1
ATOM 831 O O . ARG A 1 96 ? -7.367 -2.768 -1.766 1 97.31 96 ARG A O 1
ATOM 838 N N . ILE A 1 97 ? -9.258 -2.506 -0.432 1 98 97 ILE A N 1
ATOM 839 C CA . ILE A 1 97 ? -9.984 -1.856 -1.518 1 98 97 ILE A CA 1
ATOM 840 C C . ILE A 1 97 ? -9.758 -0.347 -1.459 1 98 97 ILE A C 1
ATOM 842 O O . ILE A 1 97 ? -9.953 0.274 -0.411 1 98 97 ILE A O 1
ATOM 846 N N . LEU A 1 98 ? -9.312 0.208 -2.602 1 96.5 98 LEU A N 1
ATOM 847 C CA . LEU A 1 98 ? -8.906 1.609 -2.66 1 96.5 98 LEU A CA 1
ATOM 848 C C . LEU A 1 98 ? -9.93 2.436 -3.432 1 96.5 98 LEU A C 1
ATOM 850 O O . LEU A 1 98 ? -10.203 2.158 -4.602 1 96.5 98 LEU A O 1
ATOM 854 N N . ASN A 1 99 ? -10.422 3.428 -2.758 1 94.81 99 ASN A N 1
ATOM 855 C CA . ASN A 1 99 ? -11.328 4.395 -3.373 1 94.81 99 ASN A CA 1
ATOM 856 C C . ASN A 1 99 ? -10.633 5.73 -3.621 1 94.81 99 ASN A C 1
ATOM 858 O O . ASN A 1 99 ? -10.141 6.363 -2.686 1 94.81 99 ASN A O 1
ATOM 862 N N . PRO A 1 100 ? -10.633 6.172 -4.871 1 92.88 100 PRO A N 1
ATOM 863 C CA . PRO A 1 100 ? -9.93 7.422 -5.16 1 92.88 100 PRO A CA 1
ATOM 864 C C . PRO A 1 100 ? -10.508 8.617 -4.402 1 92.88 100 PRO A C 1
ATOM 866 O O . PRO A 1 100 ? -11.727 8.711 -4.23 1 92.88 100 PRO A O 1
ATOM 869 N N . ILE A 1 101 ? -9.594 9.422 -3.959 1 93.12 101 ILE A N 1
ATOM 870 C CA . ILE A 1 101 ? -9.969 10.672 -3.303 1 93.12 101 ILE A CA 1
ATOM 871 C C . ILE A 1 101 ? -10.117 11.773 -4.344 1 93.12 101 ILE A C 1
ATOM 873 O O . ILE A 1 101 ? -9.281 11.906 -5.246 1 93.12 101 ILE A O 1
ATOM 877 N N . GLU A 1 102 ? -11.094 12.617 -4.188 1 90.19 102 GLU A N 1
ATOM 878 C CA . GLU A 1 102 ? -11.469 13.625 -5.176 1 90.19 102 GLU A CA 1
ATOM 879 C C . GLU A 1 102 ? -10.359 14.648 -5.375 1 90.19 102 GLU A C 1
ATOM 881 O O . GLU A 1 102 ? -10.133 15.117 -6.492 1 90.19 102 GLU A O 1
ATOM 886 N N . TYR A 1 103 ? -9.68 15.008 -4.344 1 91.12 103 TYR A N 1
ATOM 887 C CA . TYR A 1 103 ? -8.711 16.078 -4.461 1 91.12 103 TYR A CA 1
ATOM 888 C C . TYR A 1 103 ? -7.316 15.531 -4.738 1 91.12 103 TYR A C 1
ATOM 8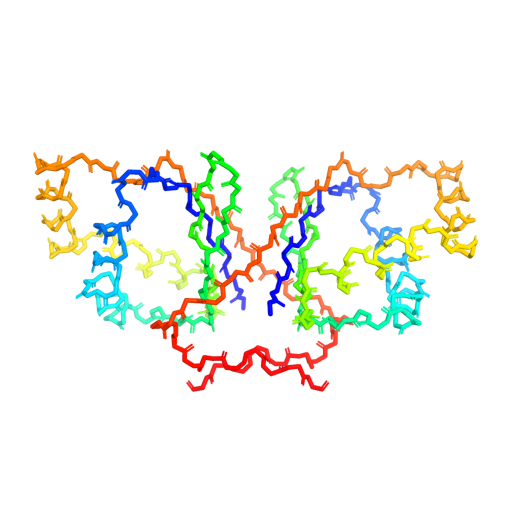90 O O . TYR A 1 103 ? -6.324 16.266 -4.66 1 91.12 103 TYR A O 1
ATOM 898 N N . SER A 1 104 ? -7.273 14.133 -4.953 1 85.94 104 SER A N 1
ATOM 899 C CA . SER A 1 104 ? -5.996 13.57 -5.367 1 85.94 104 SER A CA 1
ATOM 900 C C . SER A 1 104 ? -5.5 14.211 -6.66 1 85.94 104 SER A C 1
ATOM 902 O O . SER A 1 104 ? -6.289 14.492 -7.559 1 85.94 104 SER A O 1
ATOM 904 N N . PRO A 1 105 ? -4.234 14.633 -6.582 1 74.75 105 PRO A N 1
ATOM 905 C CA . PRO A 1 105 ? -3.738 15.164 -7.855 1 74.75 105 PRO A CA 1
ATOM 906 C C . PRO A 1 105 ? -3.918 14.18 -9.008 1 74.75 105 PRO A C 1
ATOM 908 O O . PRO A 1 105 ? -3.965 12.969 -8.789 1 74.75 105 PRO A O 1
ATOM 911 N N . ILE A 1 106 ? -4.539 14.641 -10.055 1 58.34 106 ILE A N 1
ATOM 912 C CA . ILE A 1 106 ? -4.867 13.828 -11.219 1 58.34 106 ILE A CA 1
ATOM 913 C C . ILE A 1 106 ? -3.645 13.016 -11.641 1 58.34 106 ILE A C 1
ATOM 915 O O . ILE A 1 106 ? -2.607 13.578 -12 1 58.34 106 ILE A O 1
ATOM 919 N N . SER A 1 107 ? -3.115 12.266 -10.805 1 52.5 107 SER A N 1
ATOM 920 C CA . SER A 1 107 ? -2.074 11.445 -11.422 1 52.5 107 SER A CA 1
ATOM 921 C C . SER A 1 107 ? -2.645 10.141 -11.961 1 52.5 107 SER A C 1
ATOM 923 O O . SER A 1 107 ? -3.498 9.516 -11.32 1 52.5 107 SER A O 1
ATOM 925 N N . THR A 1 108 ? -2.982 10.227 -13.234 1 48.09 108 THR A N 1
ATOM 926 C CA . THR A 1 108 ? -3.416 8.992 -13.883 1 48.09 108 THR A CA 1
ATOM 927 C C . THR A 1 108 ? -2.432 7.859 -13.602 1 48.09 108 THR A C 1
ATOM 929 O O . THR A 1 108 ? -1.229 8 -13.836 1 48.09 108 THR A O 1
ATOM 932 N N . ILE A 1 109 ? -2.672 7.141 -12.656 1 50.81 109 ILE A N 1
ATOM 933 C CA . ILE A 1 109 ? -1.944 5.879 -12.727 1 50.81 109 ILE A CA 1
ATOM 934 C C . ILE A 1 109 ? -2.115 5.262 -14.117 1 50.81 109 ILE A C 1
ATOM 936 O O . ILE A 1 109 ? -3.23 4.918 -14.516 1 50.81 109 ILE A O 1
ATOM 940 N N . GLN A 1 110 ? -1.512 5.871 -15.109 1 46.38 110 GLN A N 1
ATOM 941 C CA . GLN A 1 110 ? -1.702 5.348 -16.453 1 46.38 110 GLN A CA 1
ATOM 942 C C . GLN A 1 110 ? -0.994 4.008 -16.625 1 46.38 110 GLN A C 1
ATOM 944 O O . GLN A 1 110 ? 0.177 3.865 -16.266 1 46.38 110 GLN A O 1
ATOM 949 N N . VAL A 1 111 ? -1.763 2.902 -16.656 1 39.28 111 VAL A N 1
ATOM 950 C CA . VAL A 1 111 ? -1.29 1.604 -17.125 1 39.28 111 VAL A CA 1
ATOM 951 C C . VAL A 1 111 ? -1.027 1.66 -18.625 1 39.28 111 VAL A C 1
ATOM 953 O O . VAL A 1 111 ? -1.857 2.158 -19.391 1 39.28 111 VAL A O 1
ATOM 956 N N . PRO A 1 112 ? 0.299 1.197 -18.953 1 33.41 112 PRO A N 1
ATOM 957 C CA . PRO A 1 112 ? 0.521 1.222 -20.406 1 33.41 112 PRO A CA 1
ATOM 958 C C . PRO A 1 112 ? -0.316 0.183 -21.156 1 33.41 112 PRO A C 1
ATOM 960 O O . PRO A 1 112 ? -0.652 -0.862 -20.594 1 33.41 112 PRO A O 1
ATOM 963 N N . MET B 1 1 ? 12.352 5.832 -6.902 1 92.88 1 MET B N 1
ATOM 964 C CA . MET B 1 1 ? 11.891 5.152 -5.695 1 92.88 1 MET B CA 1
ATOM 965 C C . MET B 1 1 ? 10.555 5.727 -5.223 1 92.88 1 MET B C 1
ATOM 967 O O . MET B 1 1 ? 10.297 6.922 -5.391 1 92.88 1 MET B O 1
ATOM 971 N N . TYR B 1 2 ? 9.75 4.863 -4.625 1 95.81 2 TYR B N 1
ATOM 972 C CA . TYR B 1 2 ? 8.438 5.297 -4.16 1 95.81 2 TYR B CA 1
ATOM 973 C C . TYR B 1 2 ? 8.266 5.031 -2.668 1 95.81 2 TYR B C 1
ATOM 975 O O . TYR B 1 2 ? 9.094 4.352 -2.057 1 95.81 2 TYR B O 1
ATOM 983 N N . GLN B 1 3 ? 7.297 5.664 -2.148 1 97.56 3 GLN B N 1
ATOM 984 C CA . GLN B 1 3 ? 6.934 5.461 -0.75 1 97.56 3 GLN B CA 1
ATOM 985 C C . GLN B 1 3 ? 5.426 5.281 -0.594 1 97.56 3 GLN B C 1
ATOM 987 O O . GLN B 1 3 ? 4.645 6.078 -1.113 1 97.56 3 GLN B O 1
ATOM 992 N N . LEU B 1 4 ? 5.047 4.23 0.048 1 97.88 4 LEU B N 1
ATOM 993 C CA . LEU B 1 4 ? 3.662 3.979 0.426 1 97.88 4 LEU B CA 1
ATOM 994 C C . LEU B 1 4 ? 3.412 4.379 1.877 1 97.88 4 LEU B C 1
ATOM 996 O O . LEU B 1 4 ? 4.152 3.965 2.773 1 97.88 4 LEU B O 1
ATOM 1000 N N . ARG B 1 5 ? 2.389 5.211 2.09 1 98.62 5 ARG B N 1
ATOM 1001 C CA . ARG B 1 5 ? 1.98 5.566 3.445 1 98.62 5 ARG B CA 1
ATOM 1002 C C . ARG B 1 5 ? 0.523 5.195 3.693 1 98.62 5 ARG B C 1
ATOM 1004 O O . ARG B 1 5 ? -0.343 5.465 2.857 1 98.62 5 ARG B O 1
ATOM 1011 N N . ILE B 1 6 ? 0.315 4.508 4.828 1 98.44 6 ILE B N 1
ATOM 1012 C CA . ILE B 1 6 ? -1.021 4.086 5.238 1 98.44 6 ILE B CA 1
ATOM 1013 C C . ILE B 1 6 ? -1.343 4.66 6.613 1 98.44 6 ILE B C 1
ATOM 1015 O O . ILE B 1 6 ? -0.638 4.387 7.59 1 98.44 6 ILE B O 1
ATOM 1019 N N . TYR B 1 7 ? -2.408 5.426 6.641 1 98.69 7 TYR B N 1
ATOM 1020 C CA . TYR B 1 7 ? -2.877 6.043 7.875 1 98.69 7 TYR B CA 1
ATOM 1021 C C . TYR B 1 7 ? -4.16 5.379 8.367 1 98.69 7 TYR B C 1
ATOM 1023 O O . TYR B 1 7 ? -5.168 5.371 7.656 1 98.69 7 TYR B O 1
ATOM 1031 N N . LYS B 1 8 ? -4.098 4.809 9.562 1 98.5 8 LYS B N 1
ATOM 1032 C CA . LYS B 1 8 ? -5.359 4.516 10.234 1 98.5 8 LYS B CA 1
ATOM 1033 C C . LYS B 1 8 ? -5.961 5.777 10.844 1 98.5 8 LYS B C 1
ATOM 1035 O O . LYS B 1 8 ? -5.316 6.457 11.648 1 98.5 8 LYS B O 1
ATOM 1040 N N . VAL B 1 9 ? -7.148 6.039 10.461 1 98.56 9 VAL B N 1
ATOM 1041 C CA . VAL B 1 9 ? -7.789 7.289 10.852 1 98.56 9 VAL B CA 1
ATOM 1042 C C . VAL B 1 9 ? -9.031 6.992 11.695 1 98.56 9 VAL B C 1
ATOM 1044 O O . VAL B 1 9 ? -9.789 6.07 11.383 1 98.56 9 VAL B O 1
ATOM 1047 N N . ASN B 1 10 ? -9.156 7.707 12.812 1 98.12 10 ASN B N 1
ATOM 1048 C CA . ASN B 1 10 ? -10.406 7.645 13.562 1 98.12 10 ASN B CA 1
ATOM 1049 C C . ASN B 1 10 ? -11.609 8.023 12.695 1 98.12 10 ASN B C 1
ATOM 1051 O O . ASN B 1 10 ? -11.719 9.164 12.25 1 98.12 10 ASN B O 1
ATOM 1055 N N . PRO B 1 11 ? -12.5 7.051 12.531 1 97.56 11 PRO B N 1
ATOM 1056 C CA . PRO B 1 11 ? -13.617 7.328 11.617 1 97.56 11 PRO B CA 1
ATOM 1057 C C . PRO B 1 11 ? -14.445 8.539 12.047 1 97.56 11 PRO B C 1
ATOM 1059 O O . PRO B 1 11 ? -14.992 9.242 11.195 1 97.56 11 PRO B O 1
ATOM 1062 N N . GLU B 1 12 ? -14.508 8.844 13.281 1 97.12 12 GLU B N 1
ATOM 1063 C CA . GLU B 1 12 ? -15.281 9.969 13.797 1 97.12 12 GLU B CA 1
ATOM 1064 C C . GLU B 1 12 ? -14.641 11.305 13.422 1 97.12 12 GLU B C 1
ATOM 1066 O O . GLU B 1 12 ? -15.273 12.352 13.523 1 97.12 12 GLU B O 1
ATOM 1071 N N . LYS B 1 13 ? -13.391 11.242 13.023 1 98 13 LYS B N 1
ATOM 1072 C CA . LYS B 1 13 ? -12.656 12.469 12.719 1 98 13 LYS B CA 1
ATOM 1073 C C . LYS B 1 13 ? -12.273 12.539 11.25 1 98 13 LYS B C 1
ATOM 1075 O O . LYS B 1 13 ? -11.32 13.234 10.883 1 98 13 LYS B O 1
ATOM 1080 N N . ARG B 1 14 ? -12.945 11.781 10.422 1 97.44 14 ARG B N 1
ATOM 1081 C CA . ARG B 1 14 ? -12.656 11.664 9 1 97.44 14 ARG B CA 1
ATOM 1082 C C . ARG B 1 14 ? -12.641 13.031 8.328 1 97.44 14 ARG B C 1
ATOM 1084 O O . ARG B 1 14 ? -11.688 13.375 7.625 1 97.44 14 ARG B O 1
ATOM 1091 N N . GLU B 1 15 ? -13.703 13.812 8.531 1 97.5 15 GLU B N 1
ATOM 1092 C CA . GLU B 1 15 ? -13.836 15.102 7.855 1 97.5 15 GLU B CA 1
ATOM 1093 C C . GLU B 1 15 ? -12.703 16.047 8.25 1 97.5 15 GLU B C 1
ATOM 1095 O O . GLU B 1 15 ? -12.117 16.719 7.398 1 97.5 15 GLU B O 1
ATOM 1100 N N . ALA B 1 16 ? -12.406 16.109 9.523 1 98.06 16 ALA B N 1
ATOM 1101 C CA . ALA B 1 16 ? -11.328 16.969 10.016 1 98.06 16 ALA B CA 1
ATOM 1102 C C . ALA B 1 16 ? -9.984 16.547 9.445 1 98.06 16 ALA B C 1
ATOM 1104 O O . ALA B 1 16 ? -9.156 17.391 9.094 1 98.06 16 ALA B O 1
ATOM 1105 N N . PHE B 1 17 ? -9.781 15.234 9.398 1 98.31 17 PHE B N 1
ATOM 1106 C CA . PHE B 1 17 ? -8.555 14.711 8.82 1 98.31 17 PHE B CA 1
ATOM 1107 C C . PHE B 1 17 ? -8.383 15.172 7.383 1 98.31 17 PHE B C 1
ATOM 1109 O O . PHE B 1 17 ? -7.332 15.703 7.016 1 98.31 17 PHE B O 1
ATOM 1116 N N . HIS B 1 18 ? -9.422 14.992 6.57 1 98 18 HIS B N 1
ATOM 1117 C CA . HIS B 1 18 ? -9.328 15.344 5.156 1 98 18 HIS B CA 1
ATOM 1118 C C . HIS B 1 18 ? -9.188 16.859 4.973 1 98 18 HIS B C 1
ATOM 1120 O O . HIS B 1 18 ? -8.469 17.312 4.078 1 98 18 HIS B O 1
ATOM 1126 N N . ASP B 1 19 ? -9.852 17.609 5.801 1 97.62 19 ASP B N 1
ATOM 1127 C CA . ASP B 1 19 ? -9.688 19.062 5.746 1 97.62 19 ASP B CA 1
ATOM 1128 C C . ASP B 1 19 ? -8.234 19.469 6.012 1 97.62 19 ASP B C 1
ATOM 1130 O O . ASP B 1 19 ? -7.664 20.266 5.273 1 97.62 19 ASP B O 1
ATOM 1134 N N . ARG B 1 20 ? -7.66 18.859 6.992 1 98.19 20 ARG B N 1
ATOM 1135 C CA . ARG B 1 20 ? -6.27 19.141 7.34 1 98.19 20 ARG B CA 1
ATOM 1136 C C . ARG B 1 20 ? -5.336 18.766 6.195 1 98.19 20 ARG B C 1
ATOM 1138 O O . ARG B 1 20 ? -4.418 19.516 5.863 1 98.19 20 ARG B O 1
ATOM 1145 N N . PHE B 1 21 ? -5.551 17.625 5.594 1 98 21 PHE B N 1
ATOM 1146 C CA . PHE B 1 21 ? -4.66 17.156 4.539 1 98 21 PHE B CA 1
ATOM 1147 C C . PHE B 1 21 ? -4.836 18 3.277 1 98 21 PHE B C 1
ATOM 1149 O O . PHE B 1 21 ? -3.863 18.531 2.74 1 98 21 PHE B O 1
ATOM 1156 N N . LYS B 1 22 ? -6.055 18.188 2.857 1 96.81 22 LYS B N 1
ATOM 1157 C CA . LYS B 1 22 ? -6.395 18.859 1.612 1 96.81 22 LYS B CA 1
ATOM 1158 C C . LYS B 1 22 ? -5.984 20.328 1.662 1 96.81 22 LYS B C 1
ATOM 1160 O O . LYS B 1 22 ? -5.367 20.844 0.727 1 96.81 22 LYS B O 1
ATOM 1165 N N . ASN B 1 23 ? -6.199 20.969 2.766 1 96.75 23 ASN B N 1
ATOM 1166 C CA . ASN B 1 23 ? -6.09 22.422 2.795 1 96.75 23 ASN B CA 1
ATOM 1167 C C . ASN B 1 23 ? -4.777 22.875 3.428 1 96.75 23 ASN B C 1
ATOM 1169 O O . ASN B 1 23 ? -4.398 24.031 3.316 1 96.75 23 ASN B O 1
ATOM 1173 N N . HIS B 1 24 ? -4.043 21.922 4.086 1 97.38 24 HIS B N 1
ATOM 1174 C CA . HIS B 1 24 ? -2.852 22.359 4.801 1 97.38 24 HIS B CA 1
ATOM 1175 C C . HIS B 1 24 ? -1.654 21.484 4.469 1 97.38 24 HIS B C 1
ATOM 1177 O O . HIS B 1 24 ? -0.663 21.953 3.908 1 97.38 24 HIS B O 1
ATOM 1183 N N . ALA B 1 25 ? -1.77 20.188 4.738 1 97.44 25 ALA B N 1
ATOM 1184 C CA . ALA B 1 25 ? -0.623 19.297 4.594 1 97.44 25 ALA B CA 1
ATOM 1185 C C . ALA B 1 25 ? -0.094 19.312 3.162 1 97.44 25 ALA B C 1
ATOM 1187 O O . ALA B 1 25 ? 1.109 19.453 2.939 1 97.44 25 ALA B O 1
ATOM 1188 N N . MET B 1 26 ? -0.972 19.219 2.207 1 96.19 26 MET B N 1
ATOM 1189 C CA . MET B 1 26 ? -0.562 19.141 0.809 1 96.19 26 MET B CA 1
ATOM 1190 C C . MET B 1 26 ? 0.191 20.391 0.379 1 96.19 26 MET B C 1
ATOM 1192 O O . MET B 1 26 ? 1.199 20.297 -0.324 1 96.19 26 MET B O 1
ATOM 1196 N N . ARG B 1 27 ? -0.337 21.562 0.78 1 96.25 27 ARG B N 1
ATOM 1197 C CA . ARG B 1 27 ? 0.325 22.812 0.446 1 96.25 27 ARG B CA 1
ATOM 1198 C C . ARG B 1 27 ? 1.725 22.875 1.049 1 96.25 27 ARG B C 1
ATOM 1200 O O . ARG B 1 27 ? 2.676 23.297 0.382 1 96.25 27 ARG B O 1
ATOM 1207 N N . ILE B 1 28 ? 1.844 22.484 2.264 1 98.31 28 ILE B N 1
ATOM 1208 C CA . ILE B 1 28 ? 3.131 22.531 2.945 1 98.31 28 ILE B CA 1
ATOM 1209 C C . ILE B 1 28 ? 4.07 21.484 2.357 1 98.31 28 ILE B C 1
ATOM 1211 O O . ILE B 1 28 ? 5.27 21.734 2.197 1 98.31 28 ILE B O 1
ATOM 1215 N N . MET B 1 29 ? 3.598 20.25 2.025 1 97.94 29 MET B N 1
ATOM 1216 C CA . MET B 1 29 ? 4.375 19.203 1.374 1 97.94 29 MET B CA 1
ATOM 1217 C C . MET B 1 29 ? 4.969 19.703 0.06 1 97.94 29 MET B C 1
ATOM 1219 O O . MET B 1 29 ? 6.094 19.344 -0.29 1 97.94 29 MET B O 1
ATOM 1223 N N . GLN B 1 30 ? 4.258 20.5 -0.611 1 95.44 30 GLN B N 1
ATOM 1224 C CA . GLN B 1 30 ? 4.738 21.031 -1.878 1 95.44 30 GLN B CA 1
ATOM 1225 C C . GLN B 1 30 ? 5.984 21.891 -1.673 1 95.44 30 GLN B C 1
ATOM 1227 O O . GLN B 1 30 ? 6.898 21.875 -2.5 1 95.44 30 GLN B O 1
ATOM 1232 N N . LYS B 1 31 ? 6.066 22.641 -0.575 1 97.06 31 LYS B N 1
ATOM 1233 C CA . LYS B 1 31 ? 7.234 23.453 -0.249 1 97.06 31 LYS B CA 1
ATOM 1234 C C . LYS B 1 31 ? 8.492 22.609 -0.149 1 97.06 31 LYS B C 1
ATOM 1236 O O . LYS B 1 31 ? 9.6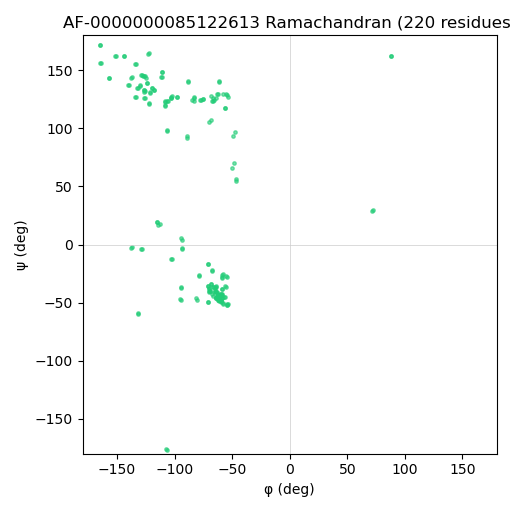02 23.078 -0.395 1 97.06 31 LYS B O 1
ATOM 1241 N N . TYR B 1 32 ? 8.227 21.359 0.157 1 97.88 32 TYR B N 1
ATOM 1242 C CA . TYR B 1 32 ? 9.367 20.484 0.389 1 97.88 32 TYR B CA 1
ATOM 1243 C C . TYR B 1 32 ? 9.445 19.406 -0.683 1 97.88 32 TYR B C 1
ATOM 1245 O O . TYR B 1 32 ? 9.93 18.297 -0.424 1 97.88 32 TYR B O 1
ATOM 1253 N N . GLU B 1 33 ? 8.812 19.562 -1.731 1 96.12 33 GLU B N 1
ATOM 1254 C CA . GLU B 1 33 ? 8.984 18.828 -2.982 1 96.12 33 GLU B CA 1
ATOM 1255 C C . GLU B 1 33 ? 8.461 17.406 -2.861 1 96.12 33 GLU B C 1
ATOM 1257 O O . GLU B 1 33 ? 9.062 16.469 -3.398 1 96.12 33 GLU B O 1
ATOM 1262 N N . PHE B 1 34 ? 7.531 17.266 -2.062 1 97.25 34 PHE B N 1
ATOM 1263 C CA . PHE B 1 34 ? 6.809 16 -2.105 1 97.25 34 PHE B CA 1
ATOM 1264 C C . PHE B 1 34 ? 6.121 15.82 -3.453 1 97.25 34 PHE B C 1
ATOM 1266 O O . PHE B 1 34 ? 5.453 16.734 -3.947 1 97.25 34 PHE B O 1
ATOM 1273 N N . SER B 1 35 ? 6.332 14.695 -4.051 1 94.38 35 SER B N 1
ATOM 1274 C CA . SER B 1 35 ? 5.676 14.359 -5.309 1 94.38 35 SER B CA 1
ATOM 1275 C C . SER B 1 35 ? 4.586 13.312 -5.098 1 94.38 35 SER B C 1
ATOM 1277 O O . SER B 1 35 ? 4.875 12.125 -4.988 1 94.38 35 SER B O 1
ATOM 1279 N N . MET B 1 36 ? 3.369 13.805 -5.004 1 94.25 36 MET B N 1
ATOM 1280 C CA . MET B 1 36 ? 2.213 12.938 -4.773 1 94.25 36 MET B CA 1
ATOM 1281 C C . MET B 1 36 ? 1.828 12.188 -6.043 1 94.25 36 MET B C 1
ATOM 1283 O O . MET B 1 36 ? 1.571 12.805 -7.078 1 94.25 36 MET B O 1
ATOM 1287 N N . VAL B 1 37 ? 1.77 10.891 -5.895 1 91.69 37 VAL B N 1
ATOM 1288 C CA . VAL B 1 37 ? 1.445 10.055 -7.043 1 91.69 37 VAL B CA 1
ATOM 1289 C C . VAL B 1 37 ? -0.051 9.75 -7.055 1 91.69 37 VAL B C 1
ATOM 1291 O O . VAL B 1 37 ? -0.709 9.883 -8.086 1 91.69 37 VAL B O 1
ATOM 1294 N N . ALA B 1 38 ? -0.545 9.359 -5.91 1 92.19 38 ALA B N 1
ATOM 1295 C CA . ALA B 1 38 ? -1.953 8.992 -5.789 1 92.19 38 ALA B CA 1
ATOM 1296 C C . ALA B 1 38 ? -2.385 8.953 -4.324 1 92.19 38 ALA B C 1
ATOM 1298 O O . ALA B 1 38 ? -1.551 8.797 -3.43 1 92.19 38 ALA B O 1
ATOM 1299 N N . MET B 1 39 ? -3.676 9.125 -4.16 1 95.81 39 MET B N 1
ATOM 1300 C CA . MET B 1 39 ? -4.281 9.055 -2.832 1 95.81 39 MET B CA 1
ATOM 1301 C C . MET B 1 39 ? -5.594 8.273 -2.877 1 95.81 39 MET B C 1
ATOM 1303 O O . MET B 1 39 ? -6.383 8.43 -3.811 1 95.81 39 MET B O 1
ATOM 1307 N N . TRP B 1 40 ? -5.816 7.523 -1.811 1 96.19 40 TRP B N 1
ATOM 1308 C CA . TRP B 1 40 ? -7.043 6.738 -1.712 1 96.19 40 TRP B CA 1
ATOM 1309 C C . TRP B 1 40 ? -7.543 6.695 -0.273 1 96.19 40 TRP B C 1
ATOM 1311 O O . TRP B 1 40 ? -6.801 7.012 0.661 1 96.19 40 TRP B O 1
ATOM 1321 N N . GLU B 1 41 ? -8.773 6.348 -0.157 1 96.94 41 GLU B N 1
ATOM 1322 C CA . GLU B 1 41 ? -9.336 5.863 1.101 1 96.94 41 GLU B CA 1
ATOM 1323 C C . GLU B 1 41 ? -9.688 4.379 1.013 1 96.94 41 GLU B C 1
ATOM 1325 O O . GLU B 1 41 ? -10.07 3.891 -0.051 1 96.94 41 GLU B O 1
ATOM 1330 N N . SER B 1 42 ? -9.492 3.762 2.074 1 97.56 42 SER B N 1
ATOM 1331 C CA . SER B 1 42 ? -9.977 2.398 2.256 1 97.56 42 SER B CA 1
ATOM 1332 C C . SER B 1 42 ? -10.812 2.273 3.521 1 97.56 42 SER B C 1
ATOM 1334 O O . SER B 1 42 ? -10.445 2.805 4.57 1 97.56 42 SER B O 1
ATOM 1336 N N . PHE B 1 43 ? -11.984 1.677 3.428 1 94 43 PHE B N 1
ATOM 1337 C CA . PHE B 1 43 ? -12.789 1.574 4.645 1 94 43 PHE B CA 1
ATOM 1338 C C . PHE B 1 43 ? -13.477 0.216 4.727 1 94 43 PHE B C 1
ATOM 1340 O O . PHE B 1 43 ? -13.773 -0.399 3.701 1 94 43 PHE B O 1
ATOM 1347 N N . THR B 1 44 ? -13.438 -0.301 5.895 1 91.25 44 THR B N 1
ATOM 1348 C CA . THR B 1 44 ? -14.297 -1.411 6.293 1 91.25 44 THR B CA 1
ATOM 1349 C C . THR B 1 44 ? -15.398 -0.933 7.234 1 91.25 44 THR B C 1
ATOM 1351 O O . THR B 1 44 ? -15.578 0.271 7.426 1 91.25 44 THR B O 1
ATOM 1354 N N . GLU B 1 45 ? -16.188 -1.896 7.707 1 89 45 GLU B N 1
ATOM 1355 C CA . GLU B 1 45 ? -17.266 -1.551 8.625 1 89 45 GLU B CA 1
ATOM 1356 C C . GLU B 1 45 ? -16.734 -0.782 9.836 1 89 45 GLU B C 1
ATOM 1358 O O . GLU B 1 45 ? -17.422 0.113 10.344 1 89 45 GLU B O 1
ATOM 1363 N N . HIS B 1 46 ? -15.461 -0.988 10.227 1 90.69 46 HIS B N 1
ATOM 1364 C CA . HIS B 1 46 ? -15.031 -0.406 11.492 1 90.69 46 HIS B CA 1
ATOM 1365 C C . HIS B 1 46 ? -13.742 0.389 11.32 1 90.69 46 HIS B C 1
ATOM 1367 O O . HIS B 1 46 ? -13.289 1.065 12.242 1 90.69 46 HIS B O 1
ATOM 1373 N N . ASP B 1 47 ? -13.234 0.328 10.07 1 96.12 47 ASP B N 1
ATOM 1374 C CA . ASP B 1 47 ? -11.906 0.935 9.938 1 96.12 47 ASP B CA 1
ATOM 1375 C C . ASP B 1 47 ? -11.875 1.926 8.781 1 96.12 47 ASP B C 1
ATOM 1377 O O . ASP B 1 47 ? -12.586 1.757 7.789 1 96.12 47 ASP B O 1
ATOM 1381 N N . LEU B 1 48 ? -11.125 2.941 8.945 1 98.25 48 LEU B N 1
ATOM 1382 C CA . LEU B 1 48 ? -10.852 3.926 7.902 1 98.25 48 LEU B CA 1
ATOM 1383 C C . LEU B 1 48 ? -9.344 4.113 7.723 1 98.25 48 LEU B C 1
ATOM 1385 O O . LEU B 1 48 ? -8.617 4.324 8.695 1 98.25 48 LEU B O 1
ATOM 1389 N N . GLU B 1 49 ? -8.969 3.945 6.512 1 98.62 49 GLU B N 1
ATOM 1390 C CA . GLU B 1 49 ? -7.562 4.203 6.215 1 98.62 49 GLU B CA 1
ATOM 1391 C C . GLU B 1 49 ? -7.414 5.234 5.098 1 98.62 49 GLU B C 1
ATOM 1393 O O . GLU B 1 49 ? -8.219 5.27 4.168 1 98.62 49 GLU B O 1
ATOM 1398 N N . PHE B 1 50 ? -6.492 6.121 5.227 1 98.5 50 PHE B N 1
ATOM 1399 C CA . PHE B 1 50 ? -5.996 7.023 4.199 1 98.5 50 PHE B CA 1
ATOM 1400 C C . PHE B 1 50 ? -4.645 6.551 3.67 1 98.5 50 PHE B C 1
ATOM 1402 O O . PHE B 1 50 ? -3.734 6.266 4.449 1 98.5 50 PHE B O 1
ATOM 1409 N N . ILE B 1 51 ? -4.555 6.402 2.346 1 97.88 51 ILE B N 1
ATOM 1410 C CA . ILE B 1 51 ? -3.395 5.781 1.718 1 97.88 51 ILE B CA 1
ATOM 1411 C C . ILE B 1 51 ? -2.879 6.676 0.592 1 97.88 51 ILE B C 1
ATOM 1413 O O . ILE B 1 51 ? -3.664 7.207 -0.197 1 97.88 51 ILE B O 1
ATOM 1417 N N . TYR B 1 52 ? -1.539 6.828 0.529 1 96.75 52 TYR B N 1
ATOM 1418 C CA . TYR B 1 52 ? -1.027 7.543 -0.636 1 96.75 52 TYR B CA 1
ATOM 1419 C C . TYR B 1 52 ? 0.375 7.066 -0.995 1 96.75 52 TYR B C 1
ATOM 1421 O O . TYR B 1 52 ? 1.034 6.398 -0.193 1 96.75 52 TYR B O 1
ATOM 1429 N N . ILE B 1 53 ? 0.77 7.359 -2.207 1 95.75 53 ILE B N 1
ATOM 1430 C CA . ILE B 1 53 ? 2.096 7.035 -2.719 1 95.75 53 ILE B CA 1
ATOM 1431 C C . ILE B 1 53 ? 2.824 8.32 -3.115 1 95.75 53 ILE B C 1
ATOM 1433 O O . ILE B 1 53 ? 2.234 9.211 -3.73 1 95.75 53 ILE B O 1
ATOM 1437 N N . LEU B 1 54 ? 4.07 8.359 -2.684 1 95.88 54 LEU B N 1
ATOM 1438 C CA . LEU B 1 54 ? 4.969 9.438 -3.078 1 95.88 54 LEU B CA 1
ATOM 1439 C C . LEU B 1 54 ? 6.062 8.93 -4.008 1 95.88 54 LEU B C 1
ATOM 1441 O O . LEU B 1 54 ? 6.496 7.777 -3.889 1 95.88 54 LEU B O 1
ATOM 1445 N N . ASP B 1 55 ? 6.488 9.781 -4.895 1 94.62 55 ASP B N 1
ATOM 1446 C CA . ASP B 1 55 ? 7.664 9.562 -5.734 1 94.62 55 ASP B CA 1
ATOM 1447 C C . ASP B 1 55 ? 8.859 10.359 -5.215 1 94.62 55 ASP B C 1
ATOM 1449 O O . ASP B 1 55 ? 8.734 11.547 -4.918 1 94.62 55 ASP B O 1
ATOM 1453 N N . TRP B 1 56 ? 9.984 9.703 -5.008 1 96.25 56 TRP B N 1
ATOM 1454 C CA . TRP B 1 56 ? 11.211 10.336 -4.531 1 96.25 56 TRP B CA 1
ATOM 1455 C C . TRP B 1 56 ? 12.383 10.008 -5.449 1 96.25 56 TRP B C 1
ATOM 1457 O O . TRP B 1 56 ? 12.484 8.891 -5.957 1 96.25 56 TRP B O 1
ATOM 1467 N N . PRO B 1 57 ? 13.273 10.977 -5.598 1 97.12 57 PRO B N 1
ATOM 1468 C CA . PRO B 1 57 ? 14.453 10.641 -6.402 1 97.12 57 PRO B CA 1
ATOM 1469 C C . PRO B 1 57 ? 15.367 9.633 -5.719 1 97.12 57 PRO B C 1
ATOM 1471 O O . PRO B 1 57 ? 16.031 8.844 -6.391 1 97.12 57 PRO B O 1
ATOM 1474 N N . ASP B 1 58 ? 15.445 9.703 -4.363 1 96.69 58 ASP B N 1
ATOM 1475 C CA . ASP B 1 58 ? 16.25 8.781 -3.578 1 96.69 58 ASP B CA 1
ATOM 1476 C C . ASP B 1 58 ? 15.883 8.844 -2.1 1 96.69 58 ASP B C 1
ATOM 1478 O O . ASP B 1 58 ? 15.133 9.727 -1.679 1 96.69 58 ASP B O 1
ATOM 1482 N N . ILE B 1 59 ? 16.422 7.93 -1.331 1 96.12 59 ILE B N 1
ATOM 1483 C CA . ILE B 1 59 ? 16.062 7.773 0.074 1 96.12 59 ILE B CA 1
ATOM 1484 C C . ILE B 1 59 ? 16.578 8.969 0.875 1 96.12 59 ILE B C 1
ATOM 1486 O O . ILE B 1 59 ? 15.922 9.422 1.812 1 96.12 59 ILE B O 1
ATOM 1490 N N . GLU B 1 60 ? 17.75 9.422 0.566 1 97.81 60 GLU B N 1
ATOM 1491 C CA . GLU B 1 60 ? 18.328 10.547 1.29 1 97.81 60 GLU B CA 1
ATOM 1492 C C . GLU B 1 60 ? 17.453 11.789 1.165 1 97.81 60 GLU B C 1
ATOM 1494 O O . GLU B 1 60 ? 17.156 12.445 2.164 1 97.81 60 GLU B O 1
ATOM 1499 N N . THR B 1 61 ? 17.047 12.102 -0.063 1 98.38 61 THR B N 1
ATOM 1500 C CA . THR B 1 61 ? 16.156 13.242 -0.286 1 98.38 61 THR B CA 1
ATOM 1501 C C . THR B 1 61 ? 14.852 13.055 0.467 1 98.38 61 THR B C 1
ATOM 1503 O O . THR B 1 61 ? 14.344 13.992 1.083 1 98.38 61 THR B O 1
ATOM 1506 N N . MET B 1 62 ? 14.312 11.859 0.419 1 98.31 62 MET B N 1
ATOM 1507 C CA . MET B 1 62 ? 13.086 11.555 1.152 1 98.31 62 MET B CA 1
ATOM 1508 C C . MET B 1 62 ? 13.234 11.906 2.629 1 98.31 62 MET B C 1
ATOM 1510 O O . MET B 1 62 ? 12.391 12.602 3.195 1 98.31 62 MET B O 1
ATOM 1514 N N . LYS B 1 63 ? 14.289 11.422 3.217 1 98.25 63 LYS B N 1
ATOM 1515 C CA . LYS B 1 63 ? 14.508 11.617 4.648 1 98.25 63 LYS B CA 1
ATOM 1516 C C . LYS B 1 63 ? 14.648 13.102 4.977 1 98.25 63 LYS B C 1
ATOM 1518 O O . LYS B 1 63 ? 14.062 13.586 5.949 1 98.25 63 LYS B O 1
ATOM 1523 N N . ILE B 1 64 ? 15.383 13.828 4.184 1 98.56 64 ILE B N 1
ATOM 1524 C CA . ILE B 1 64 ? 15.641 15.25 4.406 1 98.56 64 ILE B CA 1
ATOM 1525 C C . ILE B 1 64 ? 14.328 16.031 4.301 1 98.56 64 ILE B C 1
ATOM 1527 O O . ILE B 1 64 ? 14.031 16.875 5.152 1 98.56 64 ILE B O 1
ATOM 1531 N N . GLN B 1 65 ? 13.57 15.719 3.26 1 98.69 65 GLN B N 1
ATOM 1532 C CA . GLN B 1 65 ? 12.344 16.469 3.021 1 98.69 65 GLN B CA 1
ATOM 1533 C C . GLN B 1 65 ? 11.289 16.141 4.078 1 98.69 65 GLN B C 1
ATOM 1535 O O . GLN B 1 65 ? 10.547 17.031 4.504 1 98.69 65 GLN B O 1
ATOM 1540 N N . TRP B 1 66 ? 11.234 14.875 4.496 1 98.69 66 TRP B N 1
ATOM 1541 C CA . TRP B 1 66 ? 10.328 14.531 5.59 1 98.69 66 TRP B CA 1
ATOM 1542 C C . TRP B 1 66 ? 10.719 15.266 6.871 1 98.69 66 TRP B C 1
ATOM 1544 O O . TRP B 1 66 ? 9.852 15.789 7.578 1 98.69 66 TRP B O 1
ATOM 1554 N N . GLU B 1 67 ? 11.945 15.25 7.207 1 98.62 67 GLU B N 1
ATOM 1555 C CA . GLU B 1 67 ? 12.422 15.953 8.398 1 98.62 67 GLU B CA 1
ATOM 1556 C C . GLU B 1 67 ? 12.07 17.438 8.336 1 98.62 67 GLU B C 1
ATOM 1558 O O . GLU B 1 67 ? 11.617 18 9.328 1 98.62 67 GLU B O 1
ATOM 1563 N N . ALA B 1 68 ? 12.281 18.062 7.227 1 98.75 68 ALA B N 1
ATOM 1564 C CA . ALA B 1 68 ? 11.961 19.469 7.035 1 98.75 68 ALA B CA 1
ATOM 1565 C C . ALA B 1 68 ? 10.461 19.719 7.195 1 98.75 68 ALA B C 1
ATOM 1567 O O . ALA B 1 68 ? 10.047 20.688 7.855 1 98.75 68 ALA B O 1
ATOM 1568 N N . PHE B 1 69 ? 9.648 18.859 6.594 1 98.81 69 PHE B N 1
ATOM 1569 C CA . PHE B 1 69 ? 8.203 18.984 6.688 1 98.81 69 PHE B CA 1
ATOM 1570 C C . PHE B 1 69 ? 7.738 18.891 8.133 1 98.81 69 PHE B C 1
ATOM 1572 O O . PHE B 1 69 ? 6.938 19.703 8.594 1 98.81 69 PHE B O 1
ATOM 1579 N N . LEU B 1 70 ? 8.258 17.875 8.859 1 98.19 70 LEU B N 1
ATOM 1580 C CA . LEU B 1 70 ? 7.824 17.625 10.227 1 98.19 70 LEU B CA 1
ATOM 1581 C C . LEU B 1 70 ? 8.266 18.766 11.148 1 98.19 70 LEU B C 1
ATOM 1583 O O . LEU B 1 70 ? 7.652 19 12.188 1 98.19 70 LEU B O 1
ATOM 1587 N N . ALA B 1 71 ? 9.305 19.5 10.734 1 98.5 71 ALA B N 1
ATOM 1588 C CA . ALA B 1 71 ? 9.844 20.594 11.531 1 98.5 71 ALA B CA 1
ATOM 1589 C C . ALA B 1 71 ? 9.219 21.922 11.133 1 98.5 71 ALA B C 1
ATOM 1591 O O . ALA B 1 71 ? 9.508 22.953 11.734 1 98.5 71 ALA B O 1
ATOM 1592 N N . ASP B 1 72 ? 8.367 21.984 10.148 1 98.69 72 ASP B N 1
ATOM 1593 C CA . ASP B 1 72 ? 7.715 23.203 9.68 1 98.69 72 ASP B CA 1
ATOM 1594 C C . ASP B 1 72 ? 6.785 23.766 10.75 1 98.69 72 ASP B C 1
ATOM 1596 O O . ASP B 1 72 ? 5.867 23.094 11.211 1 98.69 72 ASP B O 1
ATOM 1600 N N . GLN B 1 73 ? 7.02 25.016 11.086 1 98.69 73 GLN B N 1
ATOM 1601 C CA . GLN B 1 73 ? 6.285 25.625 12.195 1 98.69 73 GLN B CA 1
ATOM 1602 C C . GLN B 1 73 ? 4.793 25.703 11.891 1 98.69 73 GLN B C 1
ATOM 1604 O O . GLN B 1 73 ? 3.961 25.531 12.789 1 98.69 73 GLN B O 1
ATOM 1609 N N . GLU B 1 74 ? 4.469 26.031 10.641 1 98.62 74 GLU B N 1
ATOM 1610 C CA . GLU B 1 74 ? 3.055 26.062 10.281 1 98.62 74 GLU B CA 1
ATOM 1611 C C . GLU B 1 74 ? 2.412 24.688 10.492 1 98.62 74 GLU B C 1
ATOM 1613 O O . GLU B 1 74 ? 1.31 24.594 11.039 1 98.62 74 GLU B O 1
ATOM 1618 N N . TRP B 1 75 ? 3.104 23.594 10.109 1 98.62 75 TRP B N 1
ATOM 1619 C CA . TRP B 1 75 ? 2.598 22.234 10.281 1 98.62 75 TRP B CA 1
ATOM 1620 C C . TRP B 1 75 ? 2.436 21.891 11.758 1 98.62 75 TRP B C 1
ATOM 1622 O O . TRP B 1 75 ? 1.395 21.375 12.172 1 98.62 75 TRP B O 1
ATOM 1632 N N . ILE B 1 76 ? 3.426 22.219 12.547 1 98.69 76 ILE B N 1
ATOM 1633 C CA . ILE B 1 76 ? 3.408 21.938 13.977 1 98.69 76 ILE B CA 1
ATOM 1634 C C . ILE B 1 76 ? 2.219 22.641 14.633 1 98.69 76 ILE B C 1
ATOM 1636 O O . ILE B 1 76 ? 1.498 22.031 15.43 1 98.69 76 ILE B O 1
ATOM 1640 N N . ASP B 1 77 ? 1.982 23.859 14.25 1 98.62 77 ASP B N 1
ATOM 1641 C CA . ASP B 1 77 ? 0.897 24.641 14.828 1 98.62 77 ASP B CA 1
ATOM 1642 C C . ASP B 1 77 ? -0.464 24.078 14.445 1 98.62 77 ASP B C 1
ATOM 1644 O O . ASP B 1 77 ? -1.376 24.016 15.273 1 98.62 77 ASP B O 1
ATOM 1648 N N . ILE B 1 78 ? -0.624 23.703 13.242 1 98.31 78 ILE B N 1
ATOM 1649 C CA . ILE B 1 78 ? -1.874 23.141 12.75 1 98.31 78 ILE B CA 1
ATOM 1650 C C . ILE B 1 78 ? -2.188 21.844 13.508 1 98.31 78 ILE B C 1
ATOM 1652 O O . ILE B 1 78 ? -3.314 21.641 13.969 1 98.31 78 ILE B O 1
ATOM 1656 N N . LYS B 1 79 ? -1.166 20.969 13.609 1 98.06 79 LYS B N 1
ATOM 1657 C CA . LYS B 1 79 ? -1.366 19.703 14.312 1 98.06 79 LYS B CA 1
ATOM 1658 C C . LYS B 1 79 ? -1.723 19.953 15.781 1 98.06 79 LYS B C 1
ATOM 1660 O O . LYS B 1 79 ? -2.617 19.297 16.328 1 98.06 79 LYS B O 1
ATOM 1665 N N . LYS B 1 80 ? -1.036 20.875 16.406 1 97.94 80 LYS B N 1
ATOM 1666 C CA . LYS B 1 80 ? -1.277 21.203 17.812 1 97.94 80 LYS B CA 1
ATOM 1667 C C . LYS B 1 80 ? -2.693 21.734 18.016 1 97.94 80 LYS B C 1
ATOM 1669 O O . LYS B 1 80 ? -3.391 21.312 18.938 1 97.94 80 LYS B O 1
ATOM 1674 N N . LYS B 1 81 ? -3.088 22.656 17.188 1 97.75 81 LYS B N 1
ATOM 1675 C CA . LYS B 1 81 ? -4.426 23.219 17.297 1 97.75 81 LYS B CA 1
ATOM 1676 C C . LYS B 1 81 ? -5.5 22.156 17.125 1 97.75 81 LYS B C 1
ATOM 1678 O O . LYS B 1 81 ? -6.477 22.125 17.875 1 97.75 81 LYS B O 1
ATOM 1683 N N . MET B 1 82 ? -5.324 21.281 16.141 1 97.06 82 MET B N 1
ATOM 1684 C CA . MET B 1 82 ? -6.297 20.203 15.914 1 97.06 82 MET B CA 1
ATOM 1685 C C . MET B 1 82 ? -6.383 19.281 17.125 1 97.06 82 MET B C 1
ATOM 1687 O O . MET B 1 82 ? -7.477 18.938 17.562 1 97.06 82 MET B O 1
ATOM 1691 N N . ASP B 1 83 ? -5.242 18.953 17.594 1 97 83 ASP B N 1
ATOM 1692 C CA . ASP B 1 83 ? -5.191 18.062 18.75 1 97 83 ASP B CA 1
ATOM 1693 C C . ASP B 1 83 ? -5.93 18.656 19.938 1 97 83 ASP B C 1
ATOM 1695 O O . ASP B 1 83 ? -6.652 17.953 20.641 1 97 83 ASP B O 1
ATOM 1699 N N . LEU B 1 84 ? -5.809 19.953 20.125 1 97.31 84 LEU B N 1
ATOM 1700 C CA . LEU B 1 84 ? -6.465 20.656 21.219 1 97.31 84 LEU B CA 1
ATOM 1701 C C . LEU B 1 84 ? -7.973 20.734 21 1 97.31 84 LEU B C 1
ATOM 1703 O O . LEU B 1 84 ? -8.75 20.609 21.938 1 97.31 84 LEU B O 1
ATOM 1707 N N . ASP B 1 85 ? -8.359 20.875 19.781 1 97.62 85 ASP B N 1
ATOM 1708 C CA . ASP B 1 85 ? -9.758 21.094 19.453 1 97.62 85 ASP B CA 1
ATOM 1709 C C . ASP B 1 85 ? -10.539 19.781 19.438 1 97.62 85 ASP B C 1
ATOM 1711 O O . ASP B 1 85 ? -11.586 19.672 20.078 1 97.62 85 ASP B O 1
ATOM 1715 N N . ILE B 1 86 ? -10.023 18.703 18.797 1 97.69 86 ILE B N 1
ATOM 1716 C CA . ILE B 1 86 ? -10.844 17.516 18.609 1 97.69 86 ILE B CA 1
ATOM 1717 C C . ILE B 1 86 ? -10.016 16.266 18.891 1 97.69 86 ILE B C 1
ATOM 1719 O O . ILE B 1 86 ? -10.523 15.148 18.812 1 97.69 86 ILE B O 1
ATOM 1723 N N . GLY B 1 87 ? -8.734 16.375 19.188 1 98.12 87 GLY B N 1
ATOM 1724 C CA . GLY B 1 87 ? -7.855 15.227 19.344 1 98.12 87 GLY B CA 1
ATOM 1725 C C . GLY B 1 87 ? -7.215 14.781 18.047 1 98.12 87 GLY B C 1
ATOM 1726 O O . GLY B 1 87 ? -7.707 15.102 16.953 1 98.12 87 GLY B O 1
ATOM 1727 N N . GLU B 1 88 ? -6.141 14.008 18.078 1 98.12 88 GLU B N 1
ATOM 1728 C CA . GLU B 1 88 ? -5.414 13.508 16.922 1 98.12 88 GLU B CA 1
ATOM 1729 C C . GLU B 1 88 ? -6.266 12.523 16.125 1 98.12 88 GLU B C 1
ATOM 1731 O O . GLU B 1 88 ? -6.723 11.516 16.672 1 98.12 88 GLU B O 1
ATOM 1736 N N . PRO B 1 89 ? -6.441 12.82 14.875 1 98.44 89 PRO B N 1
ATOM 1737 C CA . PRO B 1 89 ? -7.273 11.922 14.07 1 98.44 89 PRO B CA 1
ATOM 1738 C C . PRO B 1 89 ? -6.527 10.656 13.641 1 98.44 89 PRO B C 1
ATOM 1740 O O . PRO B 1 89 ? -7.152 9.641 13.344 1 98.44 89 PRO B O 1
ATOM 1743 N N . VAL B 1 90 ? -5.262 10.719 13.539 1 98.44 90 VAL B N 1
ATOM 1744 C CA . VAL B 1 90 ? -4.441 9.609 13.062 1 98.44 90 VAL B CA 1
ATOM 1745 C C . VAL B 1 90 ? -4.133 8.664 14.219 1 98.44 90 VAL B C 1
ATOM 1747 O O . VAL B 1 90 ? -3.574 9.078 15.234 1 98.44 90 VAL B O 1
ATOM 1750 N N . LEU B 1 91 ? -4.461 7.43 14.047 1 98.12 91 LEU B N 1
ATOM 1751 C CA . LEU B 1 91 ? -4.27 6.414 15.07 1 98.12 91 LEU B CA 1
ATOM 1752 C C . LEU B 1 91 ? -2.949 5.68 14.875 1 98.12 91 LEU B C 1
ATOM 1754 O O . LEU B 1 91 ? -2.312 5.266 15.844 1 98.12 91 LEU B O 1
ATOM 1758 N N . GLN B 1 92 ? -2.607 5.461 13.656 1 98.12 92 GLN B N 1
ATOM 1759 C CA . GLN B 1 92 ? -1.401 4.727 13.289 1 98.12 92 GLN B CA 1
ATOM 1760 C C . GLN B 1 92 ? -0.947 5.086 11.883 1 98.12 92 GLN B C 1
ATOM 1762 O O . GLN B 1 92 ? -1.775 5.301 10.992 1 98.12 92 GLN B O 1
ATOM 1767 N N . VAL B 1 93 ? 0.338 5.148 11.664 1 98.19 93 VAL B N 1
ATOM 1768 C CA . VAL B 1 93 ? 0.911 5.348 10.336 1 98.19 93 VAL B CA 1
ATOM 1769 C C . VAL B 1 93 ? 1.923 4.246 10.039 1 98.19 93 VAL B C 1
ATOM 1771 O O . VAL B 1 93 ? 2.742 3.898 10.898 1 98.19 93 VAL B O 1
ATOM 1774 N N . THR B 1 94 ? 1.842 3.654 8.883 1 96.81 94 THR B N 1
ATOM 1775 C CA . THR B 1 94 ? 2.863 2.736 8.391 1 96.81 94 THR B CA 1
ATOM 1776 C C . THR B 1 94 ? 3.375 3.18 7.023 1 96.81 94 THR B C 1
ATOM 1778 O O . THR B 1 94 ? 2.633 3.777 6.238 1 96.81 94 THR B O 1
ATOM 1781 N N . ASP B 1 95 ? 4.617 2.973 6.855 1 97 95 ASP B N 1
ATOM 1782 C CA . ASP B 1 95 ? 5.172 3.338 5.555 1 97 95 ASP B CA 1
ATOM 1783 C C . ASP B 1 95 ? 6.062 2.227 5.004 1 97 95 ASP B C 1
ATOM 1785 O O . ASP B 1 95 ? 6.516 1.36 5.754 1 97 95 ASP B O 1
ATOM 1789 N N . ARG B 1 96 ? 6.195 2.221 3.697 1 97.25 96 ARG B N 1
ATOM 1790 C CA . ARG B 1 96 ? 7.086 1.347 2.945 1 97.25 96 ARG B CA 1
ATOM 1791 C C . ARG B 1 96 ? 7.891 2.137 1.916 1 97.25 96 ARG B C 1
ATOM 1793 O O . ARG B 1 96 ? 7.34 2.99 1.216 1 97.25 96 ARG B O 1
ATOM 1800 N N . ILE B 1 97 ? 9.195 1.776 1.938 1 97.94 97 ILE B N 1
ATOM 1801 C CA . ILE B 1 97 ? 9.969 2.174 0.766 1 97.94 97 ILE B CA 1
ATOM 1802 C C . ILE B 1 97 ? 9.766 1.155 -0.354 1 97.94 97 ILE B C 1
ATOM 1804 O O . ILE B 1 97 ? 9.93 -0.049 -0.144 1 97.94 97 ILE B O 1
ATOM 1808 N N . LEU B 1 98 ? 9.367 1.668 -1.525 1 96.5 98 LEU B N 1
ATOM 1809 C CA . LEU B 1 98 ? 8.992 0.814 -2.645 1 96.5 98 LEU B CA 1
ATOM 1810 C C . LEU B 1 98 ? 10.047 0.854 -3.742 1 96.5 98 LEU B C 1
ATOM 1812 O O . LEU B 1 98 ? 10.359 1.923 -4.273 1 96.5 98 LEU B O 1
ATOM 1816 N N . ASN B 1 99 ? 10.531 -0.299 -4.055 1 94.81 99 ASN B N 1
ATOM 1817 C CA . ASN B 1 99 ? 11.461 -0.466 -5.16 1 94.81 99 ASN B CA 1
ATOM 1818 C C . ASN B 1 99 ? 10.797 -1.127 -6.363 1 94.81 99 ASN B C 1
ATOM 1820 O O . ASN B 1 99 ? 10.281 -2.24 -6.258 1 94.81 99 ASN B O 1
ATOM 1824 N N . PRO B 1 100 ? 10.844 -0.474 -7.508 1 93 100 PRO B N 1
ATOM 1825 C CA . PRO B 1 100 ? 10.164 -1.045 -8.672 1 93 100 PRO B CA 1
ATOM 1826 C C . PRO B 1 100 ? 10.727 -2.402 -9.078 1 93 100 PRO B C 1
ATOM 1828 O O . PRO B 1 100 ? 11.938 -2.619 -9.008 1 93 100 PRO B O 1
ATOM 1831 N N . ILE B 1 101 ? 9.797 -3.232 -9.438 1 93.38 101 ILE B N 1
ATOM 1832 C CA . ILE B 1 101 ? 10.164 -4.547 -9.961 1 93.38 101 ILE B CA 1
ATOM 1833 C C . ILE B 1 101 ? 10.359 -4.461 -11.469 1 93.38 101 ILE B C 1
ATOM 1835 O O . ILE B 1 101 ? 9.547 -3.85 -12.172 1 93.38 101 ILE B O 1
ATOM 1839 N N . GLU B 1 102 ? 11.352 -5.137 -11.977 1 90.69 102 GLU B N 1
ATOM 1840 C CA . GLU B 1 102 ? 11.773 -5.031 -13.367 1 90.69 102 GLU B CA 1
ATOM 1841 C C . GLU B 1 102 ? 10.695 -5.531 -14.32 1 90.69 102 GLU B C 1
ATOM 1843 O O . GLU B 1 102 ? 10.508 -4.977 -15.406 1 90.69 102 GLU B O 1
ATOM 1848 N N . TYR B 1 103 ? 10.008 -6.539 -13.945 1 91.56 103 TYR B N 1
ATOM 1849 C CA . TYR B 1 103 ? 9.055 -7.137 -14.875 1 91.56 103 TYR B CA 1
ATOM 1850 C C . TYR B 1 103 ? 7.664 -6.551 -14.688 1 91.56 103 TYR B C 1
ATOM 1852 O O . TYR B 1 103 ? 6.688 -7.066 -15.234 1 91.56 103 TYR B O 1
ATOM 1860 N N . SER B 1 104 ? 7.574 -5.504 -13.75 1 86.81 104 SER B N 1
ATOM 1861 C CA . SER B 1 104 ? 6.301 -4.805 -13.633 1 86.81 104 SER B CA 1
ATOM 1862 C C . SER B 1 104 ? 5.855 -4.246 -14.984 1 86.81 104 SER B C 1
ATOM 1864 O O . SER B 1 104 ? 6.676 -3.758 -15.758 1 86.81 104 SER B O 1
ATOM 1866 N N . PRO B 1 105 ? 4.609 -4.566 -15.289 1 75.75 105 PRO B N 1
ATOM 1867 C CA . PRO B 1 105 ? 4.164 -3.949 -16.547 1 75.75 105 PRO B CA 1
ATOM 1868 C C . PRO B 1 105 ? 4.348 -2.434 -16.547 1 75.75 105 PRO B C 1
ATOM 1870 O O . PRO B 1 105 ? 4.371 -1.804 -15.492 1 75.75 105 PRO B O 1
ATOM 1873 N N . ILE B 1 106 ? 4.977 -1.946 -17.578 1 58.31 106 ILE B N 1
ATOM 1874 C CA . ILE B 1 106 ? 5.309 -0.534 -17.719 1 58.31 106 ILE B CA 1
ATOM 1875 C C . ILE B 1 106 ? 4.094 0.322 -17.375 1 58.31 106 ILE B C 1
ATOM 1877 O O . ILE B 1 106 ? 3.064 0.249 -18.062 1 58.31 106 ILE B O 1
ATOM 1881 N N . SER B 1 107 ? 3.525 0.163 -16.266 1 52.69 107 SER B N 1
ATOM 1882 C CA . SER B 1 107 ? 2.502 1.181 -16.047 1 52.69 107 SER B CA 1
ATOM 1883 C C . SER B 1 107 ? 3.086 2.412 -15.367 1 52.69 107 SER B C 1
ATOM 1885 O O . SER B 1 107 ? 3.902 2.289 -14.453 1 52.69 107 SER B O 1
ATOM 1887 N N . THR B 1 108 ? 3.494 3.311 -16.234 1 49.16 108 THR B N 1
ATOM 1888 C CA . THR B 1 108 ? 3.904 4.594 -15.664 1 49.16 108 THR B CA 1
ATOM 1889 C C . THR B 1 108 ? 2.865 5.102 -14.672 1 49.16 108 THR B C 1
ATOM 1891 O O . THR B 1 108 ? 1.676 5.164 -14.984 1 49.16 108 THR B O 1
ATOM 1894 N N . ILE B 1 109 ? 3.078 4.863 -13.516 1 51.31 109 ILE B N 1
ATOM 1895 C CA . ILE B 1 109 ? 2.271 5.711 -12.641 1 51.31 109 ILE B CA 1
ATOM 1896 C C . ILE B 1 109 ? 2.412 7.168 -13.062 1 51.31 109 ILE B C 1
ATOM 1898 O O . ILE B 1 109 ? 3.502 7.742 -12.977 1 51.31 109 ILE B O 1
ATOM 1902 N N . GLN B 1 110 ? 1.939 7.5 -14.242 1 45.69 110 GLN B N 1
ATOM 1903 C CA . GLN B 1 110 ? 2.137 8.867 -14.719 1 45.69 110 GLN B CA 1
ATOM 1904 C C . GLN B 1 110 ? 1.324 9.859 -13.891 1 45.69 110 GLN B C 1
ATOM 1906 O O . GLN B 1 110 ? 0.135 9.648 -13.648 1 45.69 110 GLN B O 1
ATOM 1911 N N . VAL B 1 111 ? 2.002 10.672 -13.008 1 37.62 111 VAL B N 1
ATOM 1912 C CA . VAL B 1 111 ? 1.457 11.875 -12.391 1 37.62 111 VAL B CA 1
ATOM 1913 C C . VAL B 1 111 ? 1.212 12.945 -13.453 1 37.62 111 VAL B C 1
ATOM 1915 O O . VAL B 1 111 ? 2.078 13.203 -14.297 1 37.62 111 VAL B O 1
ATOM 1918 N N . PRO B 1 112 ? -0.123 13.398 -13.375 1 32.81 112 PRO B N 1
ATOM 1919 C CA . PRO B 1 112 ? -0.329 14.453 -14.367 1 32.81 112 PRO B CA 1
ATOM 1920 C C . PRO B 1 112 ? 0.467 15.719 -14.062 1 32.81 112 PRO B C 1
ATOM 1922 O O . PRO B 1 112 ? 0.746 16.016 -12.898 1 32.81 112 PRO B O 1
#

Organism: Arcobacter nitrofigilis (strain ATCC 33309 / DSM 7299 / CCUG 15893 / LMG 7604 / NCTC 12251 / CI) (NCBI:txid572480)

Solvent-accessible surface area (backbone atoms only — not comparable to full-atom values): 11882 Å² total; per-residue (Å²): 78,33,34,42,38,42,31,36,36,43,69,93,35,45,69,61,46,50,49,45,40,69,74,41,49,52,60,55,38,48,79,50,65,56,37,69,37,42,38,27,36,30,70,59,100,86,45,35,30,44,34,36,33,35,51,36,94,41,69,67,59,46,52,53,32,51,53,50,51,72,64,30,64,69,53,48,49,53,54,51,51,42,34,73,70,76,43,72,36,67,75,44,77,49,73,41,60,32,38,78,42,87,83,35,62,64,22,46,67,39,56,108,79,34,34,42,39,41,31,35,36,41,69,92,34,45,70,59,46,50,50,44,40,69,73,41,49,52,62,55,38,49,78,51,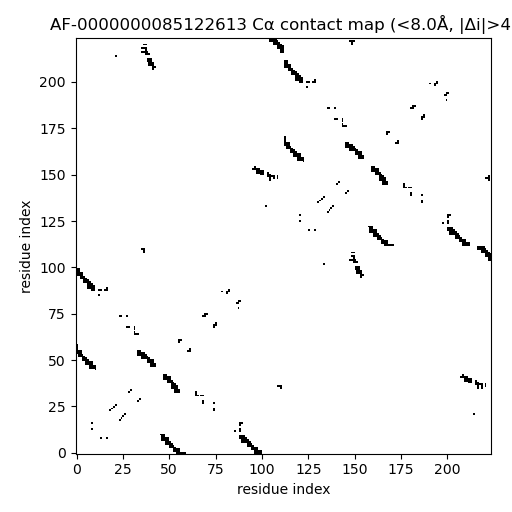65,57,38,71,40,42,38,28,36,30,70,58,100,87,44,32,33,44,34,38,33,35,51,36,92,41,70,68,58,46,53,54,32,50,54,52,53,70,65,29,64,70,53,49,49,53,54,50,53,43,35,72,72,76,42,75,36,67,74,43,76,47,74,42,60,32,40,77,42,88,83,36,62,68,21,48,68,40,56,106

InterPro domains:
  IPR011008 Dimeric alpha-beta barrel [SSF54909] (2-106)
  IPR012577 NIPSNAP [PF07978] (2-105)

Foldseek 3Di:
DKKKKKWWFAPVCVVVVCCCCVVPLVVLLVVLPWAWLDWDWDDDPGTIMIMTMTDDPDDVSVVVSVVVSVPDPSNVVSQVVCCVVPRHGTDDMDMDDDDDDPPPDPPPSDDD/DKKKKKWWFAPVCVVVVCCCCVVPLVVLLVVLPWAWLDWDWDDDPGTIMIMTMTDDPDDVSVVVSVVVSVPDPSNVVSQVVCCVPPRHGTDDMDMDDDDDDPPPDPPPSDDD

Radius of gyration: 18.96 Å; Cα contacts (8 Å, |Δi|>4): 396; chains: 2; bounding box: 37×56×42 Å

pLDDT: mean 93.52, std 12.58, range [32.81, 98.81]

Nearest PDB structures (foldseek):
  5kak-assembly1_A  TM=8.458E-01  e=1.027E-06  Paraburkholderia xenovorans LB400
  2ap6-assembly1_A  TM=8.589E-01  e=2.304E-06  Agrobacterium fabrum str. C58
  5k9f-assembly1_A  TM=8.561E-01  e=3.558E-06  Paraburkholderia xenovorans LB400
  5ixu-assembly1_A  TM=8.451E-01  e=5.165E-06  Paraburkholderia xenovorans LB400
  1vqs-assembly1_B  TM=8.606E-01  e=1.789E-05  Agrobacterium fabrum str. C58